Protein AF-A0A7R9C226-F1 (afdb_monomer)

Mean predicted aligned error: 10.77 Å

Structure (mmCIF, N/CA/C/O backbone):
data_AF-A0A7R9C226-F1
#
_entry.id   AF-A0A7R9C226-F1
#
loop_
_atom_site.group_PDB
_atom_site.id
_atom_site.type_symbol
_atom_site.label_atom_id
_atom_site.label_alt_id
_atom_site.label_comp_id
_atom_site.label_asym_id
_atom_site.label_entity_id
_atom_site.label_seq_id
_atom_site.pdbx_PDB_ins_code
_atom_site.Cartn_x
_atom_site.Cartn_y
_atom_site.Cartn_z
_atom_site.occupancy
_atom_site.B_iso_or_equiv
_atom_site.auth_seq_id
_atom_site.auth_comp_id
_atom_site.auth_asym_id
_atom_site.auth_atom_id
_atom_site.pdbx_PDB_model_num
ATOM 1 N N . SER A 1 1 ? 8.773 -10.221 4.925 1.00 83.81 1 SER A N 1
ATOM 2 C CA . SER A 1 1 ? 8.583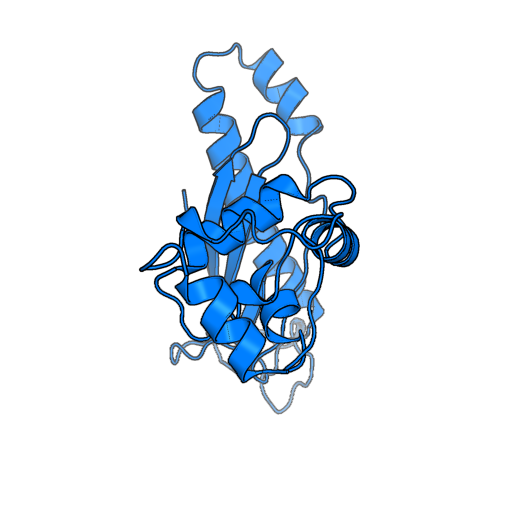 -9.718 6.300 1.00 83.81 1 SER A CA 1
ATOM 3 C C . SER A 1 1 ? 7.242 -9.024 6.384 1.00 83.81 1 SER A C 1
ATOM 5 O O . SER A 1 1 ? 6.842 -8.435 5.384 1.00 83.81 1 SER A O 1
ATOM 7 N N . SER A 1 2 ? 6.574 -9.089 7.530 1.00 91.50 2 SER A N 1
ATOM 8 C CA . SER A 1 2 ? 5.298 -8.416 7.797 1.00 91.50 2 SER A CA 1
ATOM 9 C C . SER A 1 2 ? 5.290 -7.832 9.210 1.00 91.50 2 SER A C 1
ATOM 11 O O . SER A 1 2 ? 6.119 -8.217 10.036 1.00 91.50 2 SER A O 1
ATOM 13 N N . SER A 1 3 ? 4.393 -6.881 9.454 1.00 94.12 3 SER A N 1
ATOM 14 C CA . SER A 1 3 ? 4.094 -6.319 10.770 1.00 94.12 3 SER A CA 1
ATOM 15 C C . SER A 1 3 ? 2.584 -6.162 10.918 1.00 94.12 3 SER A C 1
ATOM 17 O O . SER A 1 3 ? 1.855 -6.053 9.926 1.00 94.12 3 SER A O 1
ATOM 19 N N . GLU A 1 4 ? 2.139 -6.162 12.166 1.00 96.62 4 GLU A N 1
ATOM 20 C CA . GLU A 1 4 ? 0.757 -5.916 12.543 1.00 96.62 4 GLU A CA 1
ATOM 21 C C . GLU A 1 4 ? 0.754 -4.986 13.758 1.00 96.62 4 GLU A C 1
ATOM 23 O O . GLU A 1 4 ? 1.527 -5.188 14.696 1.00 96.62 4 GLU A O 1
ATOM 28 N N . ILE A 1 5 ? -0.073 -3.943 13.707 1.00 95.56 5 ILE A N 1
ATOM 29 C CA . ILE A 1 5 ? -0.339 -3.044 14.829 1.00 95.56 5 ILE A CA 1
ATOM 30 C C . ILE A 1 5 ? -1.838 -3.072 15.080 1.00 95.56 5 ILE A C 1
ATOM 32 O O . ILE A 1 5 ? -2.616 -2.705 14.199 1.00 95.56 5 ILE A O 1
ATOM 36 N N . THR A 1 6 ? -2.218 -3.451 16.292 1.00 96.19 6 THR A N 1
ATOM 37 C CA . THR A 1 6 ? -3.609 -3.445 16.744 1.00 96.19 6 THR A CA 1
ATOM 38 C C . THR A 1 6 ? -3.779 -2.383 17.814 1.00 96.19 6 THR A C 1
ATOM 40 O O . THR A 1 6 ? -2.926 -2.247 18.694 1.00 96.19 6 THR A O 1
ATOM 43 N N . PHE A 1 7 ? -4.857 -1.611 17.730 1.00 94.25 7 PHE A N 1
ATOM 44 C CA . PHE A 1 7 ? -5.181 -0.597 18.725 1.00 94.25 7 PHE A CA 1
ATOM 45 C C . PHE A 1 7 ? -6.689 -0.383 18.833 1.00 94.25 7 PHE A C 1
ATOM 47 O O . PHE A 1 7 ? -7.415 -0.474 17.843 1.00 94.25 7 PHE A O 1
ATOM 54 N N . ASP A 1 8 ? -7.137 -0.045 20.037 1.00 94.88 8 ASP A N 1
ATOM 55 C CA . ASP A 1 8 ? -8.535 0.272 20.304 1.00 94.88 8 ASP A CA 1
ATOM 56 C C . ASP A 1 8 ? -8.838 1.738 19.982 1.00 94.88 8 ASP A C 1
ATOM 58 O O . ASP A 1 8 ? -7.984 2.629 20.113 1.00 94.88 8 ASP A O 1
ATOM 62 N N . TYR A 1 9 ? -10.078 2.000 19.574 1.00 89.38 9 TYR A N 1
ATOM 63 C CA . TYR A 1 9 ? -10.584 3.353 19.421 1.00 89.38 9 TYR A CA 1
ATOM 64 C C . TYR A 1 9 ? -10.542 4.081 20.764 1.00 89.38 9 TYR A C 1
ATOM 66 O O . TYR A 1 9 ? -10.939 3.560 21.806 1.00 89.38 9 TYR A O 1
ATOM 74 N N . ARG A 1 10 ? -10.099 5.336 20.728 1.00 86.56 10 ARG A N 1
ATOM 75 C CA . ARG A 1 10 ? -10.182 6.255 21.860 1.00 86.56 10 ARG A CA 1
ATOM 76 C C . ARG A 1 10 ? -10.638 7.614 21.355 1.00 86.56 10 ARG A C 1
ATOM 78 O O . ARG A 1 10 ? -10.363 7.971 20.209 1.00 86.56 10 ARG A O 1
ATOM 85 N N . ASN A 1 11 ? -11.329 8.377 22.194 1.00 82.62 11 ASN A N 1
ATOM 86 C CA . ASN A 1 11 ? -11.932 9.649 21.786 1.00 82.62 11 ASN A CA 1
ATOM 87 C C . ASN A 1 11 ? -10.896 10.669 21.286 1.00 82.62 11 ASN A C 1
ATOM 89 O O . ASN A 1 11 ? -11.212 11.497 20.436 1.00 82.62 11 ASN A O 1
ATOM 93 N N . GLU A 1 12 ? -9.650 10.575 21.747 1.00 83.75 12 GLU A N 1
ATOM 94 C CA . GLU A 1 12 ? -8.527 11.410 21.315 1.00 83.75 12 GLU A CA 1
ATOM 95 C C . GLU A 1 12 ? -8.091 11.119 19.868 1.00 83.75 12 GLU A C 1
ATOM 97 O O . GLU A 1 12 ? -7.411 11.932 19.249 1.00 83.75 12 GLU A O 1
ATOM 102 N N . LEU A 1 13 ? -8.484 9.967 19.313 1.00 79.69 13 LEU A N 1
ATOM 103 C CA . LEU A 1 13 ? -8.174 9.536 17.944 1.00 79.69 13 LEU A CA 1
ATOM 104 C C . LEU A 1 13 ? -9.262 9.943 16.937 1.00 79.69 13 LEU A C 1
ATOM 106 O O . LEU A 1 13 ? -9.195 9.589 15.756 1.00 79.69 13 LEU A O 1
ATOM 110 N N . SER A 1 14 ? -10.282 10.655 17.409 1.00 78.56 14 SER A N 1
ATOM 111 C CA . SER A 1 14 ? -11.499 10.943 16.669 1.00 78.56 14 SER A CA 1
ATOM 112 C C . SER A 1 14 ? -11.311 11.962 15.545 1.00 78.56 14 SER A C 1
ATOM 114 O O . SER A 1 14 ? -10.803 13.064 15.744 1.00 78.56 14 SER A O 1
ATOM 116 N N . GLY A 1 15 ? -11.803 11.616 14.356 1.00 65.38 15 GLY A N 1
ATOM 117 C CA . GLY A 1 15 ? -12.107 12.551 13.272 1.00 65.38 15 GLY A CA 1
ATOM 118 C C . GLY A 1 15 ? -13.571 13.006 13.272 1.00 65.38 15 GLY A C 1
ATOM 119 O O . GLY A 1 15 ? -13.889 14.026 12.667 1.00 65.38 15 GLY A O 1
ATOM 120 N N . HIS A 1 16 ? -14.460 12.256 13.935 1.00 74.31 16 HIS A N 1
ATOM 121 C CA . HIS A 1 16 ? -15.857 12.616 14.190 1.00 74.31 16 HIS A CA 1
ATOM 122 C C . HIS A 1 16 ? -16.408 11.780 15.360 1.00 74.31 16 HIS A C 1
ATOM 124 O O . HIS A 1 16 ? -16.747 10.605 15.195 1.00 74.31 16 HIS A O 1
ATOM 130 N N . ALA A 1 17 ? -16.507 12.387 16.548 1.00 60.81 17 ALA A N 1
ATOM 131 C CA . ALA A 1 17 ? -16.633 11.660 17.820 1.00 60.81 17 ALA A CA 1
ATOM 132 C C . ALA A 1 17 ? -17.910 10.828 17.962 1.00 60.81 17 ALA A C 1
ATOM 134 O O . ALA A 1 17 ? -17.866 9.749 18.539 1.00 60.81 17 ALA A O 1
ATOM 135 N N . LEU A 1 18 ? -19.022 11.280 17.381 1.00 65.25 18 LEU A N 1
ATOM 136 C CA . LEU A 1 18 ? -20.308 10.580 17.472 1.00 65.25 18 LEU A CA 1
ATOM 137 C C . LEU A 1 18 ? -20.369 9.279 16.657 1.00 65.25 18 LEU A C 1
ATOM 139 O O . LEU A 1 18 ? -21.303 8.506 16.826 1.00 65.25 18 LEU A O 1
ATOM 143 N N . LEU A 1 19 ? -19.409 9.053 15.757 1.00 71.50 19 LEU A N 1
ATOM 144 C CA . LEU A 1 19 ? -19.406 7.907 14.842 1.00 71.50 19 LEU A CA 1
ATOM 145 C C . LEU A 1 19 ? -18.260 6.931 15.115 1.00 71.50 19 LEU A C 1
ATOM 147 O O . LEU A 1 19 ? -18.027 6.061 14.288 1.00 71.50 19 LEU A O 1
ATOM 151 N N . SER A 1 20 ? -17.490 7.110 16.194 1.00 78.75 20 SER A N 1
ATOM 152 C CA . SER A 1 20 ? -16.230 6.378 16.410 1.00 78.75 20 SER A CA 1
ATOM 153 C C . SER A 1 20 ? -15.326 6.362 15.168 1.00 78.75 20 SER A C 1
ATOM 155 O O . SER A 1 20 ? -14.691 5.364 14.835 1.00 78.75 20 SER A O 1
ATOM 157 N N . ARG A 1 21 ? -15.311 7.478 14.426 1.00 83.88 21 ARG A N 1
ATOM 158 C CA . ARG A 1 21 ? -14.550 7.602 13.183 1.00 83.88 21 ARG A CA 1
ATOM 159 C C . ARG A 1 21 ? -13.127 8.031 13.506 1.00 83.88 21 ARG A C 1
ATOM 161 O O . ARG A 1 21 ? -12.944 9.093 14.099 1.00 83.88 21 ARG A O 1
ATOM 168 N N . LEU A 1 22 ? -12.129 7.286 13.044 1.00 83.06 22 LEU A N 1
ATOM 169 C CA . LEU A 1 22 ? -10.731 7.694 13.133 1.00 83.06 22 LEU A CA 1
ATOM 170 C C . LEU A 1 22 ? -10.458 8.964 12.334 1.00 83.06 22 LEU A C 1
ATOM 172 O O . LEU A 1 22 ? -10.932 9.155 11.209 1.00 83.06 22 LEU A O 1
ATOM 176 N N . HIS A 1 23 ? -9.616 9.813 12.910 1.00 82.38 23 HIS A N 1
ATOM 177 C CA . HIS A 1 23 ? -9.002 10.910 12.192 1.00 82.38 23 HIS A CA 1
ATOM 178 C C . HIS A 1 23 ? -8.057 10.366 11.110 1.00 82.38 23 HIS A C 1
ATOM 180 O O . HIS A 1 23 ? -7.292 9.426 11.344 1.00 82.38 23 HIS A O 1
ATOM 186 N N . GLY A 1 24 ? -8.068 10.987 9.926 1.00 72.56 24 GLY A N 1
ATOM 187 C CA . GLY A 1 24 ? -7.243 10.551 8.794 1.00 72.56 24 GLY A CA 1
ATOM 188 C C . GLY A 1 24 ? -5.747 10.505 9.124 1.00 72.56 24 GLY A C 1
ATOM 189 O O . GLY A 1 24 ? -5.068 9.560 8.724 1.00 72.56 24 GLY A O 1
ATOM 190 N N . GLY A 1 25 ? -5.259 11.457 9.928 1.00 72.12 25 GLY A N 1
ATOM 191 C CA . GLY A 1 25 ? -3.881 11.476 10.427 1.00 72.12 25 GLY A CA 1
ATOM 192 C C . GLY A 1 25 ? -3.520 10.288 11.327 1.00 72.12 25 GLY A C 1
ATOM 193 O O . GLY A 1 25 ? -2.399 9.804 11.249 1.00 72.12 25 GLY A O 1
ATOM 194 N N . VAL A 1 26 ? -4.464 9.740 12.104 1.00 80.56 26 VAL A N 1
ATOM 195 C CA . VAL A 1 26 ? -4.216 8.529 12.912 1.00 80.56 26 VAL A CA 1
ATOM 196 C C . VAL A 1 26 ? -4.037 7.321 11.999 1.00 80.56 26 VAL A C 1
ATOM 198 O O . VAL A 1 26 ? -3.086 6.561 12.162 1.00 80.56 26 VAL A O 1
ATOM 201 N N . SER A 1 27 ? -4.903 7.181 10.988 1.00 80.12 27 SER A N 1
ATOM 202 C CA . SER A 1 27 ? -4.745 6.133 9.968 1.00 80.12 27 SER A CA 1
ATOM 203 C C . SER A 1 27 ? -3.387 6.242 9.269 1.00 80.12 27 SER A C 1
ATOM 205 O O . SER A 1 27 ? -2.723 5.229 9.061 1.00 80.12 27 SER A O 1
ATOM 207 N N . PHE A 1 28 ? -2.948 7.470 8.966 1.00 78.44 28 PHE A N 1
ATOM 208 C CA . PHE A 1 28 ? -1.646 7.730 8.359 1.00 78.44 28 PHE A CA 1
ATOM 209 C C . PHE A 1 28 ? -0.483 7.299 9.248 1.00 78.44 28 PHE A C 1
ATOM 211 O O . PHE A 1 28 ? 0.331 6.479 8.830 1.00 78.44 28 PHE A O 1
ATOM 218 N N . SER A 1 29 ? -0.435 7.781 10.490 1.00 79.19 29 SER A N 1
ATOM 219 C CA . SER A 1 29 ? 0.667 7.487 11.408 1.00 79.19 29 SER A CA 1
ATOM 220 C C . SER A 1 29 ? 0.816 5.997 11.706 1.00 79.19 29 SER A C 1
ATOM 222 O O . SER A 1 29 ? 1.936 5.494 11.775 1.00 79.19 29 SER A O 1
ATOM 224 N N . VAL A 1 30 ? -0.294 5.269 11.866 1.00 86.50 30 VAL A N 1
ATOM 225 C CA . VAL A 1 30 ? -0.230 3.832 12.166 1.00 86.50 30 VAL A CA 1
ATOM 226 C C . VAL A 1 30 ? 0.245 3.036 10.946 1.00 86.50 30 VAL A C 1
ATOM 228 O O . VAL A 1 30 ? 1.084 2.145 11.086 1.00 86.50 30 VAL A O 1
ATOM 231 N N . LEU A 1 31 ? -0.240 3.365 9.744 1.00 87.12 31 LEU A N 1
ATOM 232 C CA . LEU A 1 31 ? 0.216 2.707 8.519 1.00 87.12 31 LEU A CA 1
ATOM 233 C C . LEU A 1 31 ? 1.698 3.019 8.225 1.00 87.12 31 LEU A C 1
ATOM 235 O O . LEU A 1 31 ? 2.422 2.125 7.780 1.00 87.12 31 LEU A O 1
ATOM 239 N N . ASP A 1 32 ? 2.171 4.234 8.525 1.00 84.19 32 ASP A N 1
ATOM 240 C CA . ASP A 1 32 ? 3.582 4.620 8.374 1.00 84.19 32 ASP A CA 1
ATOM 241 C C . ASP A 1 32 ? 4.464 3.812 9.331 1.00 84.19 32 ASP A C 1
ATOM 243 O O . ASP A 1 32 ? 5.419 3.159 8.909 1.00 84.19 32 ASP A O 1
ATOM 247 N N . ALA A 1 33 ? 4.076 3.739 10.608 1.00 85.62 33 ALA A N 1
ATOM 248 C CA . ALA A 1 33 ? 4.778 2.942 11.608 1.00 85.62 33 ALA A CA 1
ATOM 249 C C . ALA A 1 33 ? 4.840 1.453 11.224 1.00 85.62 33 ALA A C 1
ATOM 251 O O . ALA A 1 33 ? 5.908 0.832 11.282 1.00 85.62 33 ALA A O 1
ATOM 252 N N . ALA A 1 34 ? 3.717 0.876 10.780 1.00 90.31 34 ALA A N 1
ATOM 253 C CA . ALA A 1 34 ? 3.658 -0.515 10.339 1.00 90.31 34 ALA A CA 1
ATOM 254 C C . ALA A 1 34 ? 4.608 -0.761 9.152 1.00 90.31 34 ALA A C 1
ATOM 256 O O . ALA A 1 34 ? 5.406 -1.706 9.167 1.00 90.31 34 ALA A O 1
ATOM 257 N N . GLY A 1 35 ? 4.578 0.127 8.156 1.00 87.44 35 GLY A N 1
ATOM 258 C CA . GLY A 1 35 ? 5.459 0.109 6.992 1.00 87.44 35 GLY A CA 1
ATOM 259 C C . GLY A 1 35 ? 6.945 0.250 7.322 1.00 87.44 35 GLY A C 1
ATOM 260 O O . GLY A 1 35 ? 7.781 -0.503 6.805 1.00 87.44 35 GLY A O 1
ATOM 261 N N . GLY A 1 36 ? 7.270 1.189 8.209 1.00 85.06 36 GLY A N 1
ATOM 262 C CA . GLY A 1 36 ? 8.618 1.448 8.699 1.00 85.06 36 GLY A CA 1
ATOM 263 C C . GLY A 1 36 ? 9.204 0.232 9.409 1.00 85.06 36 GLY A C 1
ATOM 264 O O . GLY A 1 36 ? 10.314 -0.185 9.082 1.00 85.06 36 GLY A O 1
ATOM 265 N N . MET A 1 37 ? 8.436 -0.419 10.291 1.00 89.56 37 MET A N 1
ATOM 266 C CA . MET A 1 37 ? 8.872 -1.642 10.979 1.00 89.56 37 MET A CA 1
ATOM 267 C C . MET A 1 37 ? 9.221 -2.770 10.007 1.00 89.56 37 MET A C 1
ATOM 269 O O . MET A 1 37 ? 10.264 -3.414 10.141 1.00 89.56 37 MET A O 1
ATOM 273 N N . VAL A 1 38 ? 8.384 -2.998 8.993 1.00 90.31 38 VAL A N 1
ATOM 274 C CA . VAL A 1 38 ? 8.638 -4.035 7.982 1.00 90.31 38 VAL A CA 1
ATOM 275 C C . VAL A 1 38 ? 9.888 -3.733 7.170 1.00 90.31 38 VAL A C 1
ATOM 277 O O . VAL A 1 38 ? 10.692 -4.636 6.917 1.00 90.31 38 VAL A O 1
ATOM 280 N N . SER A 1 39 ? 10.051 -2.474 6.769 1.00 84.94 39 SER A N 1
ATOM 281 C CA . SER A 1 39 ? 11.221 -2.004 6.033 1.00 84.94 39 SER A CA 1
ATOM 282 C C . SER A 1 39 ? 12.494 -2.171 6.856 1.00 84.94 39 SER A C 1
ATOM 284 O O . SER A 1 39 ? 13.460 -2.765 6.380 1.00 84.94 39 SER A O 1
ATOM 286 N N . MET A 1 40 ? 12.464 -1.743 8.116 1.00 85.00 40 MET A N 1
ATOM 287 C CA . MET A 1 40 ? 13.588 -1.836 9.041 1.00 85.00 40 MET A CA 1
ATOM 288 C C . MET A 1 40 ? 13.995 -3.291 9.288 1.00 85.00 40 MET A C 1
ATOM 290 O O . MET A 1 40 ? 15.170 -3.635 9.178 1.00 85.00 40 MET A O 1
ATOM 294 N N . LEU A 1 41 ? 13.026 -4.179 9.530 1.00 87.88 41 LEU A N 1
ATOM 295 C CA . LEU A 1 41 ? 13.282 -5.609 9.701 1.00 87.88 41 LEU A CA 1
ATOM 296 C C . LEU A 1 41 ? 13.879 -6.241 8.436 1.00 87.88 41 LEU A C 1
ATOM 298 O O . LEU A 1 41 ? 14.759 -7.099 8.518 1.00 87.88 41 LEU A O 1
ATOM 302 N N . ALA A 1 42 ? 13.405 -5.840 7.255 1.00 86.12 42 ALA A N 1
ATOM 303 C CA . ALA A 1 42 ? 13.939 -6.325 5.986 1.00 86.12 42 ALA A CA 1
ATOM 304 C C . ALA A 1 42 ? 15.392 -5.879 5.763 1.00 86.12 42 ALA A C 1
ATOM 306 O O . ALA A 1 42 ? 16.224 -6.689 5.349 1.00 86.12 42 ALA A O 1
ATOM 307 N N . VAL A 1 43 ? 15.701 -4.619 6.078 1.00 81.50 43 VAL A N 1
ATOM 308 C CA . VAL A 1 43 ? 17.058 -4.066 6.000 1.00 81.50 43 VAL A CA 1
ATOM 309 C C . VAL A 1 43 ? 17.970 -4.751 7.011 1.00 81.50 43 VAL A C 1
ATOM 311 O O . VAL A 1 43 ? 19.030 -5.229 6.623 1.00 81.50 43 VAL A O 1
ATOM 314 N N . TYR A 1 44 ? 17.540 -4.892 8.267 1.00 84.62 44 TYR A N 1
ATOM 315 C CA . TYR A 1 44 ? 18.304 -5.581 9.307 1.00 84.62 44 TYR A CA 1
ATOM 316 C C . TYR A 1 44 ? 18.696 -7.000 8.880 1.00 84.62 44 TYR A C 1
ATOM 318 O O . TYR A 1 44 ? 19.871 -7.348 8.903 1.00 84.62 44 TYR A O 1
ATOM 326 N N . ARG A 1 45 ? 17.737 -7.795 8.386 1.00 85.19 45 ARG A N 1
ATOM 327 C CA . ARG A 1 45 ? 17.998 -9.162 7.898 1.00 85.19 45 ARG A CA 1
ATOM 328 C C . ARG A 1 45 ? 18.980 -9.213 6.731 1.00 85.19 45 ARG A C 1
ATOM 330 O O . ARG A 1 45 ? 19.714 -10.177 6.597 1.00 85.19 45 ARG A O 1
ATOM 337 N N . LYS A 1 46 ? 18.997 -8.193 5.873 1.00 80.69 46 LYS A N 1
ATOM 338 C CA . LYS A 1 46 ? 19.938 -8.107 4.747 1.00 80.69 46 LYS A CA 1
ATOM 339 C C . LYS A 1 46 ? 21.364 -7.765 5.190 1.00 80.69 46 LYS A C 1
ATOM 341 O O . LYS A 1 46 ? 22.305 -7.933 4.418 1.00 80.69 46 LYS A O 1
ATOM 346 N N . LEU A 1 47 ? 21.512 -7.230 6.396 1.00 80.88 47 LEU A N 1
ATOM 347 C CA . LEU A 1 47 ? 22.774 -6.761 6.951 1.00 80.88 47 LEU A CA 1
ATOM 348 C C . LEU A 1 47 ? 23.199 -7.563 8.176 1.00 80.88 47 LEU A C 1
ATOM 350 O O . LEU A 1 47 ? 24.145 -7.148 8.832 1.00 80.88 47 LEU A O 1
ATOM 354 N N . SER A 1 48 ? 22.531 -8.681 8.476 1.00 78.06 48 SER A N 1
ATOM 355 C CA . SER A 1 48 ? 22.803 -9.505 9.659 1.00 78.06 48 SER A CA 1
ATOM 356 C C . SER A 1 48 ? 24.263 -9.937 9.758 1.00 78.06 48 SER A C 1
ATOM 358 O O . SER A 1 48 ? 24.773 -10.110 10.858 1.00 78.06 48 SER A O 1
ATOM 360 N N . ASP A 1 49 ? 24.936 -10.054 8.613 1.00 84.44 49 ASP A N 1
ATOM 361 C CA . ASP A 1 49 ? 26.320 -10.517 8.514 1.00 84.44 49 ASP A CA 1
ATOM 362 C C . ASP A 1 49 ? 27.338 -9.360 8.576 1.00 84.44 49 ASP A C 1
ATOM 364 O O . ASP A 1 49 ? 28.541 -9.569 8.426 1.00 84.44 49 ASP A O 1
ATOM 368 N N . LYS A 1 50 ? 26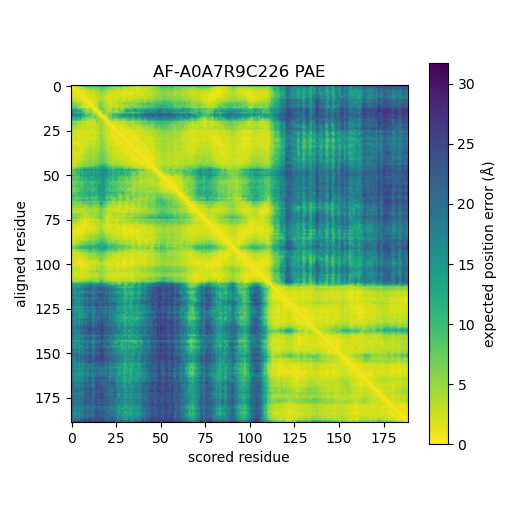.873 -8.114 8.746 1.00 82.31 50 LYS A N 1
ATOM 369 C CA . LYS A 1 50 ? 27.725 -6.923 8.852 1.00 82.31 50 LYS A CA 1
ATOM 370 C C . LYS A 1 50 ? 27.991 -6.544 10.305 1.00 82.31 50 LYS A C 1
ATOM 372 O O . LYS A 1 50 ? 27.238 -6.892 11.208 1.00 82.31 50 LYS A O 1
ATOM 377 N N . ASN A 1 51 ? 29.051 -5.765 10.518 1.00 87.56 51 ASN A N 1
ATOM 378 C CA . ASN A 1 51 ? 29.365 -5.200 11.827 1.00 87.56 51 ASN A CA 1
ATOM 379 C C . ASN A 1 51 ? 28.206 -4.293 12.319 1.00 87.56 51 ASN A C 1
ATOM 381 O O . ASN A 1 51 ? 27.708 -3.483 11.5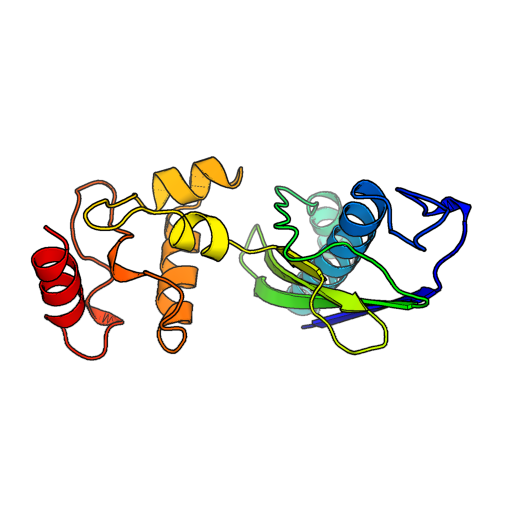26 1.00 87.56 51 ASN A O 1
ATOM 385 N N . PRO A 1 52 ? 27.797 -4.389 13.601 1.00 84.44 52 PRO A N 1
ATOM 386 C CA . PRO A 1 52 ? 26.828 -3.491 14.235 1.00 84.44 52 PRO A CA 1
ATOM 387 C C . PRO A 1 52 ? 26.984 -1.996 13.908 1.00 84.44 52 PRO A C 1
ATOM 389 O O . PRO A 1 52 ? 25.979 -1.335 13.638 1.00 84.44 52 PRO A O 1
ATOM 392 N N . ASP A 1 53 ? 28.210 -1.470 13.843 1.00 84.75 53 ASP A N 1
ATOM 393 C CA . ASP A 1 53 ? 28.459 -0.049 13.548 1.00 84.75 53 ASP A CA 1
ATOM 394 C C . ASP A 1 53 ? 28.046 0.338 12.116 1.00 84.75 53 ASP A C 1
ATOM 396 O O . ASP A 1 53 ? 27.518 1.427 11.865 1.00 84.75 53 ASP A O 1
ATOM 400 N N . ASP A 1 54 ? 28.255 -0.565 11.154 1.00 78.75 54 ASP A N 1
ATOM 401 C CA . ASP A 1 54 ? 27.865 -0.363 9.755 1.00 78.75 54 ASP A CA 1
ATOM 402 C C . ASP A 1 54 ? 26.352 -0.486 9.573 1.00 78.75 54 ASP A C 1
ATOM 404 O O . ASP A 1 54 ? 25.760 0.231 8.757 1.00 78.75 54 ASP A O 1
ATOM 408 N N . ILE A 1 55 ? 25.717 -1.369 10.352 1.00 79.69 55 ILE A N 1
ATOM 409 C CA . ILE A 1 55 ? 24.259 -1.466 10.420 1.00 79.69 55 ILE A CA 1
ATOM 410 C C . ILE A 1 55 ? 23.713 -0.136 10.939 1.00 79.69 55 ILE A C 1
ATOM 412 O O . ILE A 1 55 ? 22.907 0.485 10.251 1.00 79.69 55 ILE A O 1
ATOM 416 N N . GLN A 1 56 ? 24.207 0.360 12.077 1.00 80.62 56 GLN A N 1
ATOM 417 C CA . GLN A 1 56 ? 23.748 1.610 12.686 1.00 80.62 56 GLN A CA 1
ATOM 418 C C . GLN A 1 56 ? 23.880 2.809 11.731 1.00 80.62 56 GLN A C 1
ATOM 420 O O . GLN A 1 56 ? 22.922 3.563 11.557 1.00 80.62 56 GLN A O 1
ATOM 425 N N . LYS A 1 57 ? 25.024 2.957 11.045 1.00 78.00 57 LYS A N 1
ATOM 426 C CA . LYS A 1 57 ? 25.253 4.028 10.052 1.00 78.00 57 LYS A CA 1
ATOM 427 C C . LYS A 1 57 ? 24.337 3.957 8.834 1.00 78.00 57 LYS A C 1
ATOM 429 O O . LYS A 1 57 ? 24.085 4.987 8.206 1.00 78.00 57 LYS A O 1
ATOM 434 N N . MET A 1 58 ? 23.895 2.766 8.434 1.00 69.62 58 MET A N 1
ATOM 435 C CA . MET A 1 58 ? 22.900 2.649 7.371 1.00 69.62 58 MET A CA 1
ATOM 436 C C . MET A 1 58 ? 21.484 2.867 7.888 1.00 69.62 58 MET A C 1
ATOM 438 O O . MET A 1 58 ? 20.706 3.511 7.190 1.00 69.62 58 MET A O 1
ATOM 442 N N . MET A 1 59 ? 21.155 2.390 9.091 1.00 72.62 59 MET A N 1
ATOM 443 C CA . MET A 1 59 ? 19.828 2.582 9.681 1.00 72.62 59 MET A CA 1
ATOM 444 C C . MET A 1 59 ? 19.488 4.067 9.832 1.00 72.62 59 MET A C 1
ATOM 446 O O . MET A 1 59 ? 18.370 4.458 9.524 1.00 72.62 59 MET A O 1
ATOM 450 N N . THR A 1 60 ? 20.452 4.920 10.197 1.00 75.31 60 THR A N 1
ATOM 451 C CA . THR A 1 60 ? 20.239 6.380 10.297 1.00 75.31 60 THR A CA 1
ATOM 452 C C . THR A 1 60 ? 19.938 7.063 8.962 1.00 75.31 60 THR A C 1
ATOM 454 O O . THR A 1 60 ? 19.457 8.193 8.950 1.00 75.31 60 THR A O 1
ATOM 457 N N . LYS A 1 61 ? 20.211 6.398 7.833 1.00 68.62 61 LYS A N 1
ATOM 458 C CA . LYS A 1 61 ? 19.912 6.896 6.482 1.00 68.62 61 LYS A CA 1
ATOM 459 C C . LYS A 1 61 ? 18.616 6.324 5.905 1.00 68.62 61 LYS A C 1
ATOM 461 O O . LYS A 1 61 ? 18.199 6.764 4.837 1.00 68.62 61 LYS A O 1
ATOM 466 N N . TYR A 1 62 ? 18.008 5.338 6.565 1.00 68.62 62 TYR A N 1
ATOM 467 C CA . TYR A 1 62 ? 16.744 4.740 6.149 1.00 68.62 62 TYR A CA 1
ATOM 468 C C . TYR A 1 62 ? 15.582 5.457 6.840 1.00 68.62 62 TYR A C 1
ATOM 470 O O . TYR A 1 62 ? 15.505 5.503 8.063 1.00 68.62 62 TYR A O 1
ATOM 478 N N . GLY A 1 63 ? 14.662 5.993 6.045 1.00 64.31 63 GLY A N 1
ATOM 479 C CA . GLY A 1 63 ? 13.452 6.655 6.521 1.00 64.31 63 GLY A CA 1
ATOM 480 C C . GLY A 1 63 ? 12.335 6.553 5.491 1.00 64.31 63 GLY A C 1
ATOM 481 O O . GLY A 1 63 ? 12.569 6.120 4.356 1.00 64.31 63 GLY A O 1
ATOM 482 N N . THR A 1 64 ? 11.124 6.939 5.885 1.00 60.00 64 THR A N 1
ATOM 483 C CA . THR A 1 64 ? 9.984 7.002 4.967 1.00 60.00 64 THR A CA 1
ATOM 484 C C . THR A 1 64 ? 10.259 8.071 3.912 1.00 60.00 64 THR A C 1
ATOM 486 O O . THR A 1 64 ? 10.364 9.255 4.223 1.00 60.00 64 THR A O 1
ATOM 489 N N . MET A 1 65 ? 10.430 7.640 2.661 1.00 62.59 65 MET A N 1
ATOM 490 C CA . MET A 1 65 ? 10.657 8.547 1.531 1.00 62.59 65 MET A CA 1
ATOM 491 C C . MET A 1 65 ? 9.345 9.082 0.959 1.00 62.59 65 MET A C 1
ATOM 493 O O . MET A 1 65 ? 9.262 10.260 0.633 1.00 62.59 65 MET A O 1
ATOM 497 N N . ASP A 1 66 ? 8.354 8.204 0.813 1.00 63.00 66 ASP A N 1
ATOM 498 C CA . ASP A 1 66 ? 7.020 8.536 0.327 1.00 63.00 66 ASP A CA 1
ATOM 499 C C . ASP A 1 66 ? 5.991 7.583 0.936 1.00 63.00 66 ASP A C 1
ATOM 501 O O . ASP A 1 66 ? 6.298 6.420 1.223 1.00 63.00 66 ASP A O 1
ATOM 505 N N . MET A 1 67 ? 4.776 8.090 1.122 1.00 66.31 67 MET A N 1
ATOM 506 C CA . MET A 1 67 ? 3.634 7.314 1.563 1.00 66.31 67 MET A CA 1
ATOM 507 C C . MET A 1 67 ? 2.355 7.898 0.970 1.00 66.31 67 MET A C 1
ATOM 509 O O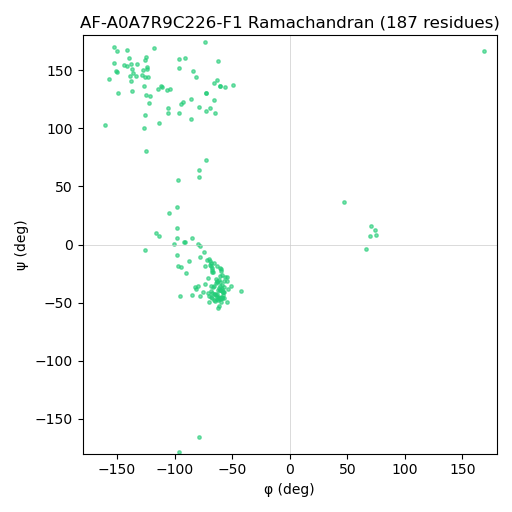 . MET A 1 67 ? 2.070 9.086 1.115 1.00 66.31 67 MET A O 1
ATOM 513 N N . ARG A 1 68 ? 1.537 7.031 0.375 1.00 68.06 68 ARG A N 1
ATOM 514 C CA . ARG A 1 68 ? 0.209 7.386 -0.117 1.00 68.06 68 ARG A CA 1
ATOM 515 C C . ARG A 1 68 ? -0.832 6.442 0.451 1.00 68.06 68 ARG A C 1
ATOM 517 O O . ARG A 1 68 ? -0.604 5.239 0.475 1.00 68.06 68 ARG A O 1
ATOM 524 N N . ILE A 1 69 ? -1.957 7.002 0.884 1.00 71.75 69 ILE A N 1
ATOM 525 C CA . ILE A 1 69 ? -3.074 6.263 1.467 1.00 71.75 69 ILE A CA 1
ATOM 526 C C . ILE A 1 69 ? -4.334 6.590 0.691 1.00 71.75 69 ILE A C 1
ATOM 528 O O . ILE A 1 69 ? -4.703 7.756 0.551 1.00 71.75 69 ILE A O 1
ATOM 532 N N . ASP A 1 70 ? -5.012 5.538 0.273 1.00 70.56 70 ASP A N 1
ATOM 533 C CA . ASP A 1 70 ? -6.318 5.593 -0.336 1.00 70.56 70 ASP A CA 1
ATOM 534 C C . ASP A 1 70 ? -7.349 5.104 0.694 1.00 70.56 70 ASP A C 1
ATOM 536 O O . ASP A 1 70 ? -7.295 3.975 1.195 1.00 70.56 70 ASP A O 1
ATOM 540 N N . TYR A 1 71 ? -8.266 6.002 1.060 1.00 75.12 71 TYR A N 1
ATOM 541 C CA . TYR A 1 71 ? -9.340 5.748 2.020 1.00 75.12 71 TYR A CA 1
ATOM 542 C C . TYR A 1 71 ? -10.527 5.129 1.275 1.00 75.12 71 TYR A C 1
ATOM 544 O O . TYR A 1 71 ? -11.205 5.807 0.506 1.00 75.12 71 TYR A O 1
ATOM 552 N N . LEU A 1 72 ? -10.760 3.835 1.488 1.00 69.88 72 LEU A N 1
ATOM 553 C CA . LEU A 1 72 ? -11.797 3.060 0.802 1.00 69.88 72 LEU A CA 1
ATOM 554 C C . LEU A 1 72 ? -13.165 3.242 1.461 1.00 69.88 72 LEU A C 1
ATOM 556 O O . LEU A 1 72 ? -14.190 3.274 0.783 1.00 69.88 72 LEU A O 1
ATOM 560 N N . GLN A 1 73 ? -13.179 3.343 2.790 1.00 78.69 73 GLN A N 1
ATOM 561 C CA . GLN A 1 73 ? -14.384 3.499 3.598 1.00 78.69 73 GLN A CA 1
ATOM 562 C C . GLN A 1 73 ? -14.134 4.469 4.756 1.00 78.69 73 GLN A C 1
ATOM 564 O O . GLN A 1 73 ? -12.998 4.832 5.069 1.00 78.69 73 GLN A O 1
ATOM 569 N N . SER A 1 74 ? -15.212 4.896 5.416 1.00 81.31 74 SER A N 1
ATOM 570 C CA . SER A 1 74 ? -15.074 5.643 6.667 1.00 81.31 74 SER A CA 1
ATOM 571 C C . SER A 1 74 ? -14.479 4.728 7.732 1.00 81.31 74 SER A C 1
ATOM 573 O O . SER A 1 74 ? -15.033 3.671 8.005 1.00 81.31 74 SER A O 1
ATOM 575 N N . ALA A 1 75 ? -13.365 5.143 8.333 1.00 82.69 75 ALA A N 1
ATOM 576 C CA . ALA A 1 75 ? -12.655 4.376 9.350 1.00 82.69 75 ALA A CA 1
ATOM 577 C C . ALA A 1 75 ? -13.406 4.368 10.692 1.00 82.69 75 ALA A C 1
ATOM 579 O O . ALA A 1 75 ? -13.024 5.070 11.622 1.00 82.69 75 ALA A O 1
ATOM 580 N N . ILE A 1 76 ? -14.511 3.629 10.750 1.00 89.75 76 ILE A N 1
ATOM 581 C CA . ILE A 1 76 ? -15.403 3.490 11.902 1.00 89.75 76 ILE A CA 1
ATOM 582 C C . ILE A 1 76 ? -15.199 2.100 12.508 1.00 89.75 76 ILE A C 1
ATOM 584 O O . ILE A 1 76 ? -15.159 1.109 11.776 1.00 89.75 76 ILE A O 1
ATOM 588 N N . GLY A 1 77 ? -15.062 2.041 13.829 1.00 90.88 77 GLY A N 1
ATOM 589 C CA . GLY A 1 77 ? -14.851 0.796 14.564 1.00 90.88 77 GLY A CA 1
ATOM 590 C C . GLY A 1 77 ? -14.450 1.041 16.014 1.00 90.88 77 GLY A C 1
ATOM 591 O O . GLY A 1 77 ? -14.106 2.162 16.399 1.00 90.88 77 GLY A O 1
ATOM 592 N N . GLN A 1 78 ? -14.512 -0.014 16.818 1.00 92.69 78 GLN A N 1
ATOM 593 C CA . GLN A 1 78 ? -14.033 -0.052 18.199 1.00 92.69 78 GLN A CA 1
ATOM 594 C C . GLN A 1 78 ? -12.575 -0.500 18.290 1.00 92.69 78 GLN A C 1
ATOM 596 O O . GLN A 1 78 ? -11.892 -0.125 19.239 1.00 92.69 78 GLN A O 1
ATOM 601 N N . SER A 1 79 ? -12.071 -1.253 17.308 1.00 94.12 79 SER A N 1
ATOM 602 C CA . SER A 1 79 ? -10.645 -1.569 17.215 1.00 94.12 79 SER A CA 1
ATOM 603 C C . SER A 1 79 ? -10.180 -1.621 15.768 1.00 94.12 79 SER A C 1
ATOM 605 O O . SER A 1 79 ? -10.955 -1.840 14.841 1.00 94.12 79 SER A O 1
ATOM 607 N N . PHE A 1 80 ? -8.890 -1.382 15.567 1.00 95.75 80 PHE A N 1
ATOM 608 C CA . PHE A 1 80 ? -8.306 -1.281 14.242 1.00 95.75 80 PHE A CA 1
ATOM 609 C C . PHE A 1 80 ? -7.023 -2.086 14.150 1.00 95.75 80 PHE A C 1
ATOM 611 O O . PHE A 1 80 ? -6.236 -2.151 15.095 1.00 95.75 80 PHE A O 1
ATOM 618 N N . ILE A 1 81 ? -6.804 -2.667 12.975 1.00 97.44 81 ILE A N 1
ATOM 619 C CA . ILE A 1 81 ? -5.654 -3.517 12.686 1.00 97.44 81 ILE A CA 1
ATOM 620 C C . ILE A 1 81 ? -4.959 -2.967 11.446 1.00 97.44 81 ILE A C 1
ATOM 622 O O . ILE A 1 81 ? -5.498 -3.027 10.340 1.00 97.44 81 ILE A O 1
ATOM 626 N N . ALA A 1 82 ? -3.754 -2.433 11.620 1.00 95.25 82 ALA A N 1
ATOM 627 C CA . ALA A 1 82 ? -2.887 -2.044 10.519 1.00 95.25 82 ALA A CA 1
ATOM 628 C C . ALA A 1 82 ? -1.918 -3.180 10.207 1.00 95.25 82 ALA A C 1
ATOM 630 O O . ALA A 1 82 ? -1.117 -3.583 11.051 1.00 95.25 82 ALA A O 1
ATOM 631 N N . LYS A 1 83 ? -1.967 -3.677 8.976 1.00 95.06 83 LYS A N 1
ATOM 632 C CA . LYS A 1 83 ? -1.082 -4.728 8.481 1.00 95.06 83 LYS A CA 1
ATOM 633 C C . LYS A 1 83 ? -0.142 -4.131 7.459 1.00 95.06 83 LYS A C 1
ATOM 635 O O . LYS A 1 83 ? -0.578 -3.400 6.576 1.00 95.06 83 LYS A O 1
ATOM 640 N N . ALA A 1 84 ? 1.135 -4.474 7.540 1.00 91.75 84 ALA A N 1
ATOM 641 C CA . ALA A 1 84 ? 2.096 -4.147 6.500 1.00 91.75 84 ALA A CA 1
ATOM 642 C C . ALA A 1 84 ? 2.859 -5.390 6.062 1.00 91.75 84 ALA A C 1
ATOM 644 O O . ALA A 1 84 ? 3.188 -6.267 6.863 1.00 91.75 84 ALA A O 1
ATOM 645 N N . HIS A 1 85 ? 3.195 -5.453 4.780 1.00 88.25 85 HIS A N 1
ATOM 646 C CA . HIS A 1 85 ? 4.043 -6.504 4.243 1.00 88.25 85 HIS A CA 1
ATOM 647 C C . HIS A 1 85 ? 5.041 -5.959 3.233 1.00 88.25 85 HIS A C 1
ATOM 649 O O . HIS A 1 85 ? 4.781 -5.018 2.484 1.00 88.25 85 HIS A O 1
ATOM 655 N N . LEU A 1 86 ? 6.227 -6.563 3.243 1.00 84.62 86 LEU A N 1
ATOM 656 C CA . LEU A 1 86 ? 7.317 -6.189 2.363 1.00 84.62 86 LEU A CA 1
ATOM 657 C C . LEU A 1 86 ? 6.987 -6.668 0.954 1.00 84.62 86 LEU A C 1
ATOM 659 O O . LEU A 1 86 ? 6.980 -7.869 0.699 1.00 84.62 86 LEU A O 1
ATOM 663 N N . ILE A 1 87 ? 6.809 -5.726 0.038 1.00 78.44 87 ILE A N 1
ATOM 664 C CA . ILE A 1 87 ? 6.750 -6.007 -1.394 1.00 78.44 87 ILE A CA 1
ATOM 665 C C . ILE A 1 87 ? 8.170 -6.214 -1.925 1.00 78.44 87 ILE A C 1
ATOM 667 O O . ILE A 1 87 ? 8.436 -7.155 -2.670 1.00 78.44 87 ILE A O 1
ATOM 671 N N . LYS A 1 88 ? 9.117 -5.350 -1.529 1.00 71.38 88 LYS A N 1
ATOM 672 C CA . LYS A 1 88 ? 10.514 -5.455 -1.970 1.00 71.38 88 LYS A CA 1
ATOM 673 C C . LYS A 1 88 ? 11.500 -4.784 -1.023 1.00 71.38 88 LYS A C 1
ATOM 675 O O . LYS A 1 88 ? 11.254 -3.679 -0.563 1.00 71.38 88 LYS A O 1
ATOM 680 N N . CYS A 1 89 ? 12.676 -5.390 -0.844 1.00 77.44 89 CYS A N 1
ATOM 681 C CA . CYS A 1 89 ? 13.841 -4.737 -0.237 1.00 77.44 89 CYS A CA 1
ATOM 682 C C . CYS A 1 89 ? 14.963 -4.568 -1.275 1.00 77.44 89 CYS A C 1
ATOM 684 O O . CYS A 1 89 ? 15.652 -5.521 -1.650 1.00 77.44 89 CYS A O 1
ATOM 686 N N . GLY A 1 90 ? 15.140 -3.343 -1.766 1.00 64.75 90 GLY A N 1
ATOM 687 C CA . GLY A 1 90 ? 16.216 -2.941 -2.668 1.00 64.75 90 GLY A CA 1
ATOM 688 C C . GLY A 1 90 ? 17.550 -2.714 -1.949 1.00 64.75 90 GLY A C 1
ATOM 689 O O . GLY A 1 90 ? 17.766 -3.159 -0.822 1.00 64.75 90 GLY A O 1
ATOM 690 N N . LYS A 1 91 ? 18.506 -2.073 -2.633 1.00 64.00 91 LYS A N 1
ATOM 691 C CA . LYS A 1 91 ? 19.807 -1.691 -2.043 1.00 64.00 91 LYS A CA 1
ATOM 692 C C . LYS A 1 91 ? 19.697 -0.422 -1.189 1.00 64.00 91 LYS A C 1
ATOM 694 O O . LYS A 1 91 ? 20.380 -0.319 -0.178 1.00 64.00 91 LYS A O 1
ATOM 699 N N . ILE A 1 92 ? 18.848 0.508 -1.619 1.00 60.22 92 ILE A N 1
ATOM 700 C CA . ILE A 1 92 ? 18.708 1.857 -1.051 1.00 60.22 92 ILE A CA 1
ATOM 701 C C . ILE A 1 92 ? 17.269 2.190 -0.634 1.00 60.22 92 ILE A C 1
ATOM 703 O O . ILE A 1 92 ? 17.031 3.274 -0.126 1.00 60.22 92 ILE A O 1
ATOM 707 N N . SER A 1 93 ? 16.306 1.305 -0.904 1.00 64.06 93 SER A N 1
ATOM 708 C CA . SER A 1 93 ? 14.886 1.556 -0.652 1.00 64.06 93 SER A CA 1
ATOM 709 C C . SER A 1 93 ? 14.129 0.257 -0.406 1.00 64.06 93 SER A C 1
ATOM 711 O O . SER A 1 93 ? 14.542 -0.819 -0.855 1.00 64.06 93 SER A O 1
ATOM 713 N N . SER A 1 94 ? 13.006 0.362 0.288 1.00 72.44 94 SER A N 1
ATOM 714 C CA . SER A 1 94 ? 12.066 -0.725 0.527 1.00 72.44 94 SER A CA 1
ATOM 715 C C . SER A 1 94 ? 10.670 -0.276 0.125 1.00 72.44 94 SER A C 1
ATOM 717 O O . SER A 1 94 ? 10.345 0.906 0.151 1.00 72.44 94 SER A O 1
ATOM 719 N N . ILE A 1 95 ? 9.867 -1.240 -0.306 1.00 73.94 95 ILE A N 1
ATOM 720 C CA . ILE A 1 95 ? 8.474 -1.035 -0.679 1.00 73.94 95 ILE A CA 1
ATOM 721 C C . ILE A 1 95 ? 7.655 -1.939 0.205 1.00 73.94 95 ILE A C 1
ATOM 723 O O . ILE A 1 95 ? 7.896 -3.151 0.274 1.00 73.94 95 ILE A O 1
ATOM 727 N N . THR A 1 96 ? 6.673 -1.337 0.838 1.00 81.44 96 THR A N 1
ATOM 728 C CA . THR A 1 96 ? 5.705 -1.995 1.689 1.00 81.44 96 THR A CA 1
ATOM 729 C C . THR A 1 96 ? 4.315 -1.687 1.163 1.00 81.44 96 THR A C 1
ATOM 731 O O . THR A 1 96 ? 4.068 -0.624 0.603 1.00 81.44 96 THR A O 1
ATOM 734 N N . GLN A 1 97 ? 3.432 -2.668 1.271 1.00 84.62 97 GLN A N 1
ATOM 735 C CA . GLN A 1 97 ? 2.000 -2.470 1.113 1.00 84.62 97 GLN A CA 1
ATOM 736 C C . GLN A 1 97 ? 1.414 -2.495 2.512 1.00 84.62 97 GLN A C 1
ATOM 738 O O . GLN A 1 97 ? 1.775 -3.364 3.315 1.00 84.62 97 GLN A O 1
ATOM 743 N N . MET A 1 98 ? 0.549 -1.530 2.794 1.00 90.06 98 MET A N 1
ATOM 744 C CA . MET A 1 98 ? -0.103 -1.402 4.086 1.00 90.06 98 MET A CA 1
ATOM 745 C C . MET A 1 98 ? -1.613 -1.355 3.903 1.00 90.06 98 MET A C 1
ATOM 747 O O . MET A 1 98 ? -2.118 -0.805 2.925 1.00 90.06 98 MET A O 1
ATOM 751 N N . GLU A 1 99 ? -2.322 -1.949 4.847 1.00 92.19 99 GLU A N 1
ATOM 752 C CA . GLU A 1 99 ? -3.773 -2.064 4.853 1.00 92.19 99 GLU A CA 1
ATOM 753 C C . GLU A 1 99 ? -4.280 -1.802 6.270 1.00 92.19 99 GLU A C 1
ATOM 755 O O . GLU A 1 99 ? -3.658 -2.240 7.239 1.00 92.19 99 GLU A O 1
ATOM 760 N N . LEU A 1 100 ? -5.400 -1.093 6.392 1.00 92.50 100 LEU A N 1
ATOM 761 C CA . LEU A 1 100 ? -6.068 -0.841 7.667 1.00 92.50 100 LEU A CA 1
ATOM 762 C C . LEU A 1 100 ? -7.433 -1.523 7.670 1.00 92.50 100 LEU A C 1
ATOM 764 O O . LEU A 1 100 ? -8.192 -1.368 6.712 1.00 92.50 100 LEU A O 1
ATOM 768 N N . PHE A 1 101 ? -7.748 -2.224 8.753 1.00 95.62 101 PHE A N 1
ATOM 769 C CA . PHE A 1 101 ? -9.020 -2.910 8.967 1.00 95.62 101 PHE A CA 1
ATOM 770 C C . PHE A 1 101 ? -9.672 -2.471 10.281 1.00 95.62 101 PHE A C 1
ATOM 772 O O . PHE A 1 101 ? -8.961 -1.993 11.167 1.00 95.62 101 PHE A O 1
ATOM 779 N N . ASN A 1 102 ? -10.987 -2.652 10.416 1.00 94.94 102 ASN A N 1
ATOM 780 C CA . ASN A 1 102 ? -11.681 -2.626 11.712 1.00 94.94 102 ASN A CA 1
ATOM 781 C C . ASN A 1 102 ? -11.872 -4.044 12.290 1.00 94.94 102 ASN A C 1
ATOM 783 O O . ASN A 1 102 ? -11.447 -5.032 11.682 1.00 94.94 102 ASN A O 1
ATOM 787 N N . GLU A 1 103 ? -12.522 -4.138 13.453 1.00 94.38 103 GLU A N 1
ATOM 788 C CA . GLU A 1 103 ? -12.840 -5.391 14.150 1.00 94.38 103 GLU A CA 1
ATOM 789 C C . GLU A 1 103 ? -13.657 -6.383 13.312 1.00 94.38 103 GLU A C 1
ATOM 791 O O . GLU A 1 103 ? -13.470 -7.593 13.432 1.00 94.38 103 GLU A O 1
ATOM 796 N N . ASP A 1 104 ? -14.504 -5.877 12.414 1.00 93.94 104 ASP A N 1
ATOM 797 C CA . ASP A 1 104 ? -15.349 -6.684 11.531 1.00 93.94 104 ASP A CA 1
ATOM 798 C C . ASP A 1 104 ? -14.573 -7.231 10.318 1.00 93.94 104 ASP A C 1
ATOM 800 O O . ASP A 1 104 ? -15.132 -7.900 9.446 1.00 93.94 104 ASP A O 1
ATOM 804 N N . GLY A 1 105 ? -13.276 -6.923 10.216 1.00 91.06 105 GLY A N 1
ATOM 805 C CA . GLY A 1 105 ? -12.436 -7.286 9.080 1.00 91.06 105 GLY A CA 1
ATOM 806 C C . GLY A 1 105 ? -12.701 -6.447 7.828 1.00 91.06 105 GLY A C 1
ATOM 807 O O . GLY A 1 105 ? -12.215 -6.789 6.745 1.00 91.06 105 GLY A O 1
ATOM 808 N N . GLN A 1 106 ? -13.439 -5.338 7.939 1.00 90.81 106 GLN A N 1
ATOM 809 C CA . GLN A 1 106 ? -13.666 -4.430 6.819 1.00 90.81 106 GLN A CA 1
ATOM 810 C C . GLN A 1 106 ? -12.392 -3.647 6.526 1.00 90.81 106 GLN A C 1
ATOM 812 O O . GLN A 1 106 ? -11.788 -3.056 7.419 1.00 90.81 106 GLN A O 1
ATOM 817 N N . LYS A 1 107 ? -11.983 -3.619 5.255 1.00 86.25 107 LYS A N 1
ATOM 818 C CA . LYS A 1 107 ? -10.819 -2.848 4.812 1.00 86.25 107 LYS A CA 1
ATOM 819 C C . LYS A 1 107 ? -11.189 -1.373 4.678 1.00 86.25 107 LYS A C 1
ATOM 821 O O . LYS A 1 107 ? -12.022 -1.007 3.852 1.00 86.25 107 LYS A O 1
ATOM 826 N N . LEU A 1 108 ? -10.526 -0.538 5.464 1.00 87.12 108 LEU A N 1
ATOM 827 C CA . LEU A 1 108 ? -10.783 0.894 5.572 1.00 87.12 108 LEU A CA 1
ATOM 828 C C . LEU A 1 108 ? -9.866 1.703 4.657 1.00 87.12 108 LEU A C 1
ATOM 830 O O . LEU A 1 108 ? -10.328 2.611 3.970 1.00 87.12 108 LEU A O 1
ATOM 834 N N . CYS A 1 109 ? -8.577 1.354 4.634 1.00 83.00 109 CYS A N 1
ATOM 835 C CA . CYS A 1 109 ? -7.554 2.062 3.867 1.00 83.00 109 CYS A CA 1
ATOM 836 C C . CYS A 1 109 ? -6.551 1.088 3.251 1.00 83.00 109 CYS A C 1
ATOM 838 O O . CYS A 1 109 ? -6.283 0.020 3.810 1.00 83.00 109 CYS A O 1
ATOM 840 N N . ILE A 1 110 ? -5.943 1.497 2.141 1.00 81.50 110 ILE A N 1
ATOM 841 C CA . ILE A 1 110 ? -4.827 0.799 1.501 1.00 81.50 110 ILE A CA 1
ATOM 842 C C . ILE A 1 110 ? -3.750 1.803 1.074 1.00 81.50 110 ILE A C 1
ATOM 844 O O . ILE A 1 110 ? -4.056 2.943 0.746 1.00 81.50 110 ILE A O 1
ATOM 848 N N . ALA A 1 111 ? -2.484 1.393 1.107 1.00 74.19 111 ALA A N 1
ATOM 849 C CA . ALA A 1 111 ? -1.349 2.207 0.683 1.00 74.19 111 ALA A CA 1
ATOM 850 C C . ALA A 1 111 ? -0.499 1.447 -0.346 1.00 74.19 111 ALA A C 1
ATOM 852 O O . ALA A 1 111 ? 0.263 0.548 0.031 1.00 74.19 111 ALA A O 1
ATOM 853 N N . THR A 1 112 ? -0.663 1.743 -1.650 1.00 69.94 112 THR A N 1
ATOM 854 C CA . THR A 1 112 ? 0.065 1.053 -2.736 1.00 69.94 112 THR A CA 1
ATOM 855 C C . THR A 1 112 ? 0.338 1.892 -3.992 1.00 69.94 112 THR A C 1
ATOM 857 O O . THR A 1 112 ? -0.266 2.927 -4.238 1.00 69.94 112 THR A O 1
ATOM 860 N N . VAL A 1 113 ? 1.228 1.383 -4.857 1.00 66.56 113 VAL A N 1
ATOM 861 C CA . VAL A 1 113 ? 1.456 1.887 -6.230 1.00 66.56 113 VAL A CA 1
ATOM 862 C C . VAL A 1 113 ? 0.253 1.632 -7.154 1.00 66.56 113 VAL A C 1
ATOM 864 O O . VAL A 1 113 ? 0.103 2.310 -8.170 1.00 66.56 113 VAL A O 1
ATOM 867 N N . TYR A 1 114 ? -0.587 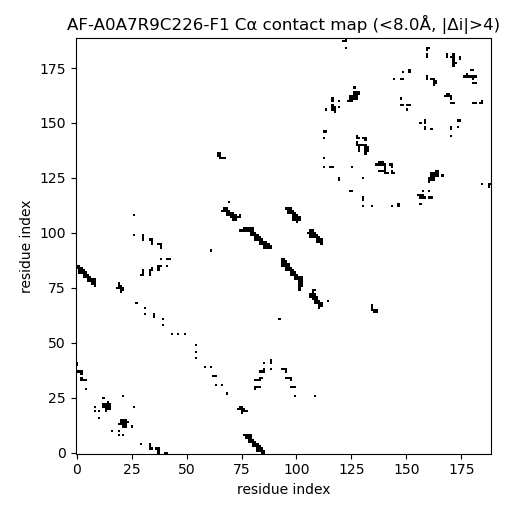0.641 -6.839 1.00 73.94 114 TYR A N 1
ATOM 868 C CA . TYR A 1 114 ? -1.647 0.165 -7.728 1.00 73.94 114 TYR A CA 1
ATOM 869 C C . TYR A 1 114 ? -2.790 1.155 -7.876 1.00 73.94 114 TYR A C 1
ATOM 871 O O . TYR A 1 114 ? -3.394 1.220 -8.944 1.00 73.94 114 TYR A O 1
ATOM 879 N N . ASP A 1 115 ? -3.036 1.977 -6.865 1.00 69.44 115 ASP A N 1
ATOM 880 C CA . ASP A 1 115 ? -4.206 2.843 -6.870 1.00 69.44 115 ASP A CA 1
ATOM 881 C C . ASP A 1 115 ? -4.112 3.951 -7.930 1.00 69.44 115 ASP A C 1
ATOM 883 O O . ASP A 1 115 ? -5.076 4.252 -8.633 1.00 69.44 115 ASP A O 1
ATOM 887 N N . LEU A 1 116 ? -2.905 4.475 -8.171 1.00 71.75 116 LEU A N 1
ATOM 888 C CA . LEU A 1 116 ? -2.658 5.366 -9.307 1.00 71.75 116 LEU A CA 1
ATOM 889 C C . LEU A 1 116 ? -2.884 4.699 -10.660 1.00 71.75 116 LEU A C 1
ATOM 891 O O . LEU A 1 116 ? -3.229 5.383 -11.622 1.00 71.75 116 LEU A O 1
ATOM 895 N N . VAL A 1 117 ? -2.628 3.395 -10.749 1.00 82.56 117 VAL A N 1
ATOM 896 C CA . VAL A 1 117 ? -2.798 2.631 -11.986 1.00 82.56 117 VAL A CA 1
ATOM 897 C C . VAL A 1 117 ? -4.277 2.371 -12.243 1.00 82.56 117 VAL A C 1
ATOM 899 O O . VAL A 1 117 ? -4.729 2.555 -13.368 1.00 82.56 117 VAL A O 1
ATOM 902 N N . ILE A 1 118 ? -5.044 2.047 -11.202 1.00 80.69 118 ILE A N 1
ATOM 903 C CA . ILE A 1 118 ? -6.505 1.885 -11.264 1.00 80.69 118 ILE A CA 1
ATOM 904 C C . ILE A 1 118 ? -7.188 3.177 -11.741 1.00 80.69 118 ILE A C 1
ATOM 906 O O . ILE A 1 118 ? -8.151 3.123 -12.501 1.00 80.69 118 ILE A O 1
ATOM 910 N N . GLN A 1 119 ? -6.654 4.342 -11.367 1.00 78.44 119 GLN A N 1
ATOM 911 C CA . GLN A 1 119 ? -7.170 5.645 -11.800 1.00 78.44 119 GLN A CA 1
ATOM 912 C C . GLN A 1 119 ? -6.844 6.009 -13.259 1.00 78.44 119 GLN A C 1
ATOM 914 O O . GLN A 1 119 ? -7.330 7.035 -13.737 1.00 78.44 119 GLN A O 1
ATOM 919 N N . ILE A 1 120 ? -6.028 5.229 -13.983 1.00 84.38 120 ILE A N 1
ATOM 920 C CA . ILE A 1 120 ? -5.757 5.499 -15.402 1.00 84.38 120 ILE A CA 1
ATOM 921 C C . ILE A 1 120 ? -7.042 5.214 -16.196 1.00 84.38 120 ILE A C 1
ATOM 923 O O . ILE A 1 120 ? -7.484 4.062 -16.206 1.00 84.38 120 ILE A O 1
ATOM 927 N N . PRO A 1 121 ? -7.644 6.216 -16.870 1.00 83.12 121 PRO A N 1
ATOM 928 C CA . PRO A 1 121 ? -8.905 6.024 -17.579 1.00 83.12 121 PRO A CA 1
ATOM 929 C C . PRO A 1 121 ? -8.800 5.002 -18.713 1.00 83.12 121 PRO A C 1
ATOM 931 O O . PRO A 1 121 ? -7.725 4.770 -19.264 1.00 83.12 121 PRO A O 1
ATOM 934 N N . TYR A 1 122 ? -9.945 4.438 -19.087 1.00 89.81 122 TYR A N 1
ATOM 935 C CA . TYR A 1 122 ? -10.080 3.599 -20.276 1.00 89.81 122 TYR A CA 1
ATOM 936 C C . TYR A 1 122 ? -9.620 4.353 -21.537 1.00 89.81 122 TYR A C 1
ATOM 938 O O . TYR A 1 122 ? -9.926 5.541 -21.687 1.00 89.81 122 TYR A O 1
ATOM 946 N N . GLY A 1 123 ? -8.846 3.690 -22.401 1.00 90.94 123 GLY A N 1
ATOM 947 C CA . GLY A 1 123 ? -8.281 4.299 -23.616 1.00 90.94 123 GLY A CA 1
ATOM 948 C C . GLY A 1 123 ? -7.172 5.322 -23.329 1.00 90.94 123 GLY A C 1
ATOM 949 O O . GLY A 1 123 ? -6.832 6.162 -24.165 1.00 90.94 123 GLY A O 1
ATOM 950 N N . LYS A 1 124 ? -6.622 5.324 -22.106 1.00 92.38 124 LYS A N 1
ATOM 951 C CA . LYS A 1 124 ? -5.478 6.155 -21.715 1.00 92.38 124 LYS A CA 1
ATOM 952 C C . LYS A 1 124 ? -4.357 5.291 -21.166 1.00 92.38 124 LYS A C 1
ATOM 954 O O . LYS A 1 124 ? -4.572 4.253 -20.550 1.00 92.38 124 LYS A O 1
ATOM 959 N N . VAL A 1 125 ? -3.138 5.785 -21.350 1.00 94.25 125 VAL A N 1
ATOM 960 C CA . VAL A 1 125 ? -1.925 5.165 -20.823 1.00 94.25 125 VAL A CA 1
ATOM 961 C C . VAL A 1 125 ? -1.153 6.150 -19.960 1.00 94.25 125 VAL A C 1
ATOM 963 O O . VAL A 1 125 ? -1.215 7.366 -20.152 1.00 94.25 125 VAL A O 1
ATOM 966 N N . SER A 1 126 ? -0.394 5.616 -19.012 1.00 93.62 126 SER A N 1
ATOM 967 C CA . SER A 1 126 ? 0.604 6.365 -18.253 1.00 93.62 126 SER A CA 1
ATOM 968 C C . SER A 1 126 ? 1.957 5.676 -18.369 1.00 93.62 126 SER A C 1
ATOM 970 O O . SER A 1 126 ? 2.046 4.497 -18.717 1.00 93.62 126 SER A O 1
ATOM 972 N N . THR A 1 127 ? 3.033 6.401 -18.074 1.00 94.00 127 THR A N 1
ATOM 973 C CA . THR A 1 127 ? 4.372 5.806 -18.085 1.00 94.00 127 THR A CA 1
ATOM 974 C C . THR A 1 127 ? 4.790 5.372 -16.689 1.00 94.00 127 THR A C 1
ATOM 976 O O . THR A 1 127 ? 4.429 6.002 -15.692 1.00 94.00 127 THR A O 1
ATOM 979 N N . TYR A 1 128 ? 5.643 4.348 -16.610 1.00 90.44 128 TYR A N 1
ATOM 980 C CA . TYR A 1 128 ? 6.277 3.953 -15.347 1.00 90.44 128 TYR A CA 1
ATOM 981 C C . TYR A 1 128 ? 6.937 5.134 -14.613 1.00 90.44 128 TYR A C 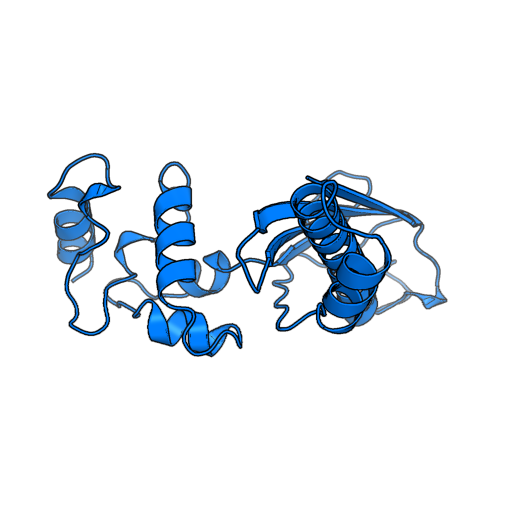1
ATOM 983 O O . TYR A 1 128 ? 6.923 5.186 -13.387 1.00 90.44 128 TYR A O 1
ATOM 991 N N . GLY A 1 129 ? 7.522 6.082 -15.357 1.00 84.12 129 GLY A N 1
ATOM 992 C CA . GLY A 1 129 ? 8.166 7.270 -14.794 1.00 84.12 129 GLY A CA 1
ATOM 993 C C . GLY A 1 129 ? 7.171 8.263 -14.201 1.00 84.12 129 GLY A C 1
ATOM 994 O O . GLY A 1 129 ? 7.388 8.723 -13.086 1.00 84.12 129 GLY A O 1
ATOM 995 N N . ILE A 1 130 ? 6.066 8.531 -14.901 1.00 86.44 130 ILE A N 1
ATOM 996 C CA . ILE A 1 130 ? 5.008 9.438 -14.426 1.00 86.44 130 ILE A CA 1
ATOM 997 C C . ILE A 1 130 ? 4.339 8.877 -13.173 1.00 86.44 130 ILE A C 1
ATOM 999 O O . ILE A 1 130 ? 4.091 9.612 -12.224 1.00 86.44 130 ILE A O 1
ATOM 1003 N N . ILE A 1 131 ? 4.060 7.571 -13.143 1.00 82.94 131 ILE A N 1
ATOM 1004 C CA . ILE A 1 131 ? 3.491 6.933 -11.950 1.00 82.94 131 ILE A CA 1
ATOM 1005 C C . ILE A 1 131 ? 4.477 7.035 -10.788 1.00 82.94 131 ILE A C 1
ATOM 1007 O O . ILE A 1 131 ? 4.068 7.426 -9.703 1.00 82.94 131 ILE A O 1
ATOM 1011 N N . ALA A 1 132 ? 5.765 6.755 -11.027 1.00 74.81 132 ALA A N 1
ATOM 1012 C CA . ALA A 1 13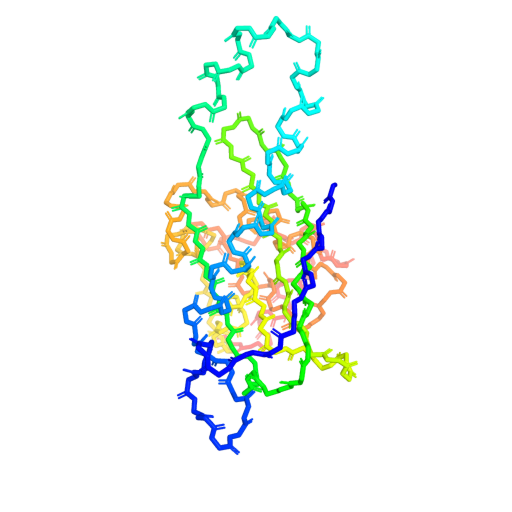2 ? 6.809 6.872 -10.011 1.00 74.81 132 ALA A CA 1
ATOM 1013 C C . ALA A 1 132 ? 6.944 8.306 -9.470 1.00 74.81 132 ALA A C 1
ATOM 1015 O O . ALA A 1 132 ? 7.127 8.496 -8.275 1.00 74.81 132 ALA A O 1
ATOM 1016 N N . GLU A 1 133 ? 6.819 9.319 -10.326 1.00 76.00 133 GLU A N 1
ATOM 1017 C CA . GLU A 1 133 ? 6.820 10.726 -9.921 1.00 76.00 133 GLU A CA 1
ATOM 1018 C C . GLU A 1 133 ? 5.579 11.103 -9.099 1.00 76.00 133 GLU A C 1
ATOM 1020 O O . GLU A 1 133 ? 5.702 11.780 -8.082 1.00 76.00 133 GLU A O 1
ATOM 1025 N N . LYS A 1 134 ? 4.394 10.617 -9.486 1.00 66.31 134 LYS A N 1
ATOM 1026 C CA . LYS A 1 134 ? 3.126 10.872 -8.779 1.00 66.31 134 LYS A CA 1
ATOM 1027 C C . LYS A 1 134 ? 3.028 10.215 -7.395 1.00 66.31 134 LYS A C 1
ATOM 1029 O O . LYS A 1 134 ? 2.152 10.594 -6.624 1.00 66.31 134 LYS A O 1
ATOM 1034 N N . ILE A 1 135 ? 3.893 9.247 -7.098 1.00 65.12 135 ILE A N 1
ATOM 1035 C CA . ILE A 1 135 ? 4.078 8.652 -5.762 1.00 65.12 135 ILE A CA 1
ATOM 1036 C C . ILE A 1 135 ? 5.371 9.144 -5.106 1.00 65.12 135 ILE A C 1
ATOM 1038 O O . ILE A 1 135 ? 6.035 8.381 -4.429 1.00 65.12 135 ILE A O 1
ATOM 1042 N N . GLY A 1 136 ? 5.863 10.342 -5.433 1.00 53.22 136 GLY A N 1
ATOM 1043 C CA . GLY A 1 136 ? 7.048 10.920 -4.778 1.00 53.22 136 GLY A CA 1
ATOM 1044 C C . GLY A 1 136 ? 8.383 10.192 -5.024 1.00 53.22 136 GLY A C 1
ATOM 1045 O O . GLY A 1 136 ? 9.442 10.681 -4.637 1.00 53.22 136 GLY A O 1
ATOM 1046 N N . LEU A 1 137 ? 8.392 9.064 -5.736 1.00 56.75 137 LEU A N 1
ATOM 1047 C CA . LEU A 1 137 ? 9.559 8.220 -5.997 1.00 56.75 137 LEU A CA 1
ATOM 1048 C C . LEU A 1 137 ? 10.169 8.536 -7.366 1.00 56.75 137 LEU A C 1
ATOM 1050 O O . LEU A 1 137 ? 10.351 7.657 -8.219 1.00 56.75 137 LEU A O 1
ATOM 1054 N N . LYS A 1 138 ? 10.520 9.810 -7.580 1.00 64.25 138 LYS A N 1
ATOM 1055 C CA . LYS A 1 138 ? 11.160 10.281 -8.818 1.00 64.25 138 LYS A CA 1
ATOM 1056 C C . LYS A 1 138 ? 12.357 9.387 -9.180 1.00 64.25 138 LYS A C 1
ATOM 1058 O O . LYS A 1 138 ? 13.123 8.965 -8.318 1.00 64.25 138 LYS A O 1
ATOM 1063 N N . SER A 1 139 ? 12.491 9.050 -10.463 1.00 68.50 139 SER A N 1
ATOM 1064 C CA . SER A 1 139 ? 13.505 8.113 -10.992 1.00 68.50 139 SER A CA 1
ATOM 1065 C C . SER A 1 139 ? 13.327 6.627 -10.622 1.00 68.50 139 SER A C 1
ATOM 1067 O O . SER A 1 139 ? 14.160 5.803 -11.000 1.00 68.50 139 SER A O 1
ATOM 1069 N N . SER A 1 140 ? 12.215 6.235 -9.989 1.00 70.12 140 SER A N 1
ATOM 1070 C CA . SER A 1 140 ? 11.926 4.834 -9.626 1.00 70.12 140 SER A CA 1
ATOM 1071 C C . SER A 1 140 ? 10.998 4.113 -10.614 1.00 70.12 140 SER A C 1
ATOM 1073 O O . SER A 1 140 ? 10.264 3.206 -10.241 1.00 70.12 140 SER A O 1
ATOM 1075 N N . ALA A 1 141 ? 11.046 4.440 -11.907 1.00 76.25 141 ALA A N 1
ATOM 1076 C CA . ALA A 1 141 ? 10.201 3.810 -12.934 1.00 76.25 141 ALA A CA 1
ATOM 1077 C C . ALA A 1 141 ? 10.302 2.267 -12.952 1.00 76.25 141 ALA A C 1
ATOM 1079 O O . ALA A 1 141 ? 9.310 1.555 -13.100 1.00 76.25 141 ALA A O 1
ATOM 1080 N N . ARG A 1 142 ? 11.508 1.722 -12.736 1.00 73.62 142 ARG A N 1
ATOM 1081 C CA . ARG A 1 142 ? 11.737 0.266 -12.691 1.00 73.62 142 ARG A CA 1
ATOM 1082 C C . ARG A 1 142 ? 10.950 -0.417 -11.570 1.00 73.62 142 ARG A C 1
ATOM 1084 O O . ARG A 1 142 ? 10.570 -1.575 -11.707 1.00 73.62 142 ARG A O 1
ATOM 1091 N N . MET A 1 143 ? 10.707 0.304 -10.480 1.00 69.69 143 MET A N 1
ATOM 1092 C CA . MET A 1 143 ? 9.917 -0.178 -9.360 1.00 69.69 143 MET A CA 1
ATOM 1093 C C . MET A 1 143 ? 8.448 -0.352 -9.749 1.00 69.69 143 MET A C 1
ATOM 1095 O O . MET A 1 143 ? 7.889 -1.420 -9.510 1.00 69.69 143 MET A O 1
ATOM 1099 N N . VAL A 1 144 ? 7.863 0.640 -10.428 1.00 76.31 144 VAL A N 1
ATOM 1100 C CA . VAL A 1 144 ? 6.490 0.546 -10.945 1.00 76.31 144 VAL A CA 1
ATOM 1101 C C . VAL A 1 144 ? 6.374 -0.624 -11.925 1.00 76.31 144 VAL A C 1
ATOM 1103 O O . VAL A 1 144 ? 5.416 -1.383 -11.857 1.00 76.31 144 VAL A O 1
ATOM 1106 N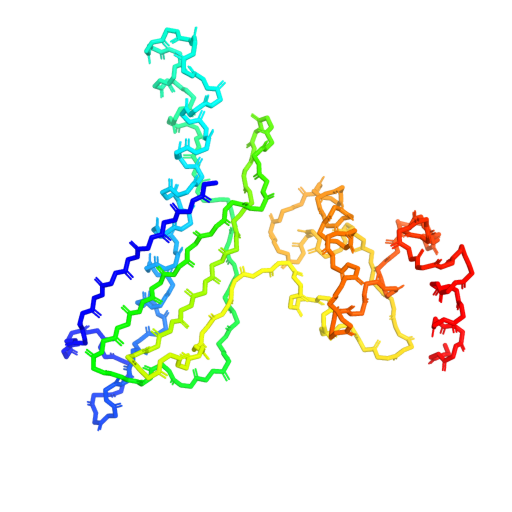 N . GLY A 1 145 ? 7.388 -0.848 -12.770 1.00 80.88 145 GLY A N 1
ATOM 1107 C CA . GLY A 1 145 ? 7.444 -2.022 -13.651 1.00 80.88 145 GLY A CA 1
ATOM 1108 C C . GLY A 1 145 ? 7.382 -3.357 -12.906 1.00 80.88 145 GLY A C 1
ATOM 1109 O O . GLY A 1 145 ? 6.673 -4.268 -13.325 1.00 80.88 145 GLY A O 1
ATOM 1110 N N . TRP A 1 146 ? 8.072 -3.474 -11.771 1.00 73.38 146 TRP A N 1
ATOM 1111 C CA . TRP A 1 146 ? 7.975 -4.665 -10.926 1.00 73.38 146 TRP A CA 1
ATOM 1112 C C . TRP A 1 146 ? 6.609 -4.814 -10.264 1.00 73.38 146 TRP A C 1
ATOM 1114 O O . TRP A 1 146 ? 6.106 -5.932 -10.210 1.00 73.38 146 TRP A O 1
ATOM 1124 N N . ALA A 1 147 ? 6.010 -3.716 -9.799 1.00 74.06 147 ALA A N 1
ATOM 1125 C CA . ALA A 1 147 ? 4.653 -3.738 -9.265 1.00 74.06 147 ALA A CA 1
ATOM 1126 C C . ALA A 1 147 ? 3.664 -4.241 -10.332 1.00 74.06 147 ALA A C 1
ATOM 1128 O O . ALA A 1 147 ? 2.892 -5.153 -10.067 1.00 74.06 147 ALA A O 1
ATOM 1129 N N . MET A 1 148 ? 3.750 -3.737 -11.568 1.00 85.69 148 MET A N 1
ATOM 1130 C CA . MET A 1 148 ? 2.891 -4.196 -12.669 1.00 85.69 148 MET A CA 1
ATOM 1131 C C . MET A 1 148 ? 3.084 -5.677 -12.999 1.00 85.69 148 MET A C 1
ATOM 1133 O O . MET A 1 148 ? 2.106 -6.369 -13.250 1.00 85.69 148 MET A O 1
ATOM 1137 N N . ASN A 1 149 ? 4.316 -6.189 -12.940 1.00 80.12 149 ASN A N 1
ATOM 1138 C CA . ASN A 1 149 ? 4.565 -7.624 -13.099 1.00 80.12 149 ASN A CA 1
ATOM 1139 C C . ASN A 1 149 ? 3.902 -8.447 -11.975 1.00 80.12 149 ASN A C 1
ATOM 1141 O O . ASN A 1 149 ? 3.273 -9.462 -12.238 1.00 80.12 149 ASN A O 1
ATOM 1145 N N . ALA A 1 150 ? 3.984 -7.992 -10.722 1.00 74.31 150 ALA A N 1
ATOM 1146 C CA . ALA A 1 150 ? 3.364 -8.678 -9.585 1.00 74.31 150 ALA A CA 1
ATOM 1147 C C . ALA A 1 150 ? 1.820 -8.620 -9.586 1.00 74.31 150 ALA A C 1
ATOM 1149 O O . ALA A 1 150 ? 1.176 -9.377 -8.862 1.00 74.31 150 ALA A O 1
ATOM 1150 N N . ALA A 1 151 ? 1.222 -7.746 -10.398 1.00 75.62 151 ALA A N 1
ATOM 1151 C CA . ALA A 1 151 ? -0.224 -7.590 -10.526 1.00 75.62 151 ALA A CA 1
ATOM 1152 C C . ALA A 1 151 ? -0.876 -8.580 -11.516 1.00 75.62 151 ALA A C 1
ATOM 1154 O O . ALA A 1 151 ? -2.074 -8.485 -11.755 1.00 75.62 151 ALA A O 1
ATOM 1155 N N . HIS A 1 152 ? -0.142 -9.551 -12.078 1.00 70.75 152 HIS A N 1
ATOM 1156 C CA . HIS A 1 152 ? -0.665 -10.447 -13.125 1.00 70.75 152 HIS A CA 1
ATOM 1157 C C . HIS A 1 152 ? -1.910 -11.267 -12.718 1.00 70.75 152 HIS A C 1
ATOM 1159 O O . HIS A 1 152 ? -2.704 -11.637 -13.576 1.00 70.75 152 HIS A O 1
ATOM 1165 N N . ASN A 1 153 ? -2.100 -11.545 -11.421 1.00 71.31 153 ASN A N 1
ATOM 1166 C CA . ASN A 1 153 ? -3.263 -12.269 -10.878 1.00 71.31 153 ASN A CA 1
ATOM 1167 C C . ASN A 1 153 ? -4.345 -11.331 -10.313 1.00 71.31 153 ASN A C 1
ATOM 1169 O O . ASN A 1 153 ? -5.206 -11.768 -9.553 1.00 71.31 153 ASN A O 1
ATOM 1173 N N . ARG A 1 154 ? -4.267 -10.036 -10.627 1.00 76.00 154 ARG A N 1
ATOM 1174 C CA . ARG A 1 154 ? -5.113 -8.981 -10.065 1.00 76.00 154 ARG A CA 1
ATOM 1175 C C . ARG A 1 154 ? -5.807 -8.223 -11.200 1.00 76.00 154 ARG A C 1
ATOM 1177 O O . ARG A 1 154 ? -5.314 -7.173 -11.615 1.00 76.00 154 ARG A O 1
ATOM 1184 N N . PRO A 1 155 ? -6.903 -8.771 -11.760 1.00 77.50 155 PRO A N 1
ATOM 1185 C CA . PRO A 1 155 ? -7.562 -8.214 -12.943 1.00 77.50 155 PRO A CA 1
ATOM 1186 C C . PRO A 1 155 ? -8.142 -6.813 -12.710 1.00 77.50 155 PRO A C 1
ATOM 1188 O O . PRO A 1 155 ? -8.386 -6.086 -13.668 1.00 77.50 155 PRO A O 1
ATOM 1191 N N . GLU A 1 156 ? -8.339 -6.411 -11.453 1.00 78.12 156 GLU A N 1
ATOM 1192 C CA . GLU A 1 156 ? -8.758 -5.062 -11.084 1.00 78.12 156 GLU A CA 1
ATOM 1193 C C . GLU A 1 156 ? -7.683 -3.995 -11.350 1.00 78.12 156 GLU A C 1
ATOM 1195 O O . GLU A 1 156 ? -8.002 -2.810 -11.424 1.00 78.12 156 GLU A O 1
ATOM 1200 N N . ILE A 1 157 ? -6.415 -4.394 -11.509 1.00 84.62 157 ILE A N 1
ATOM 1201 C CA . ILE A 1 157 ? -5.296 -3.491 -11.785 1.00 84.62 157 ILE A CA 1
ATOM 1202 C C . ILE A 1 157 ? -5.052 -3.467 -13.300 1.00 84.62 157 ILE A C 1
ATOM 1204 O O . ILE A 1 157 ? -4.571 -4.461 -13.851 1.00 84.62 157 ILE A O 1
ATOM 1208 N N . PRO A 1 158 ? -5.293 -2.340 -13.999 1.00 90.50 158 PRO A N 1
ATOM 1209 C CA . PRO A 1 158 ? -5.119 -2.253 -15.447 1.00 90.50 158 PRO A CA 1
ATOM 1210 C C . PRO A 1 158 ? -3.636 -2.079 -15.816 1.00 90.50 158 PRO A C 1
ATOM 1212 O O . PRO A 1 158 ? -3.213 -1.058 -16.361 1.00 90.50 158 PRO A O 1
ATOM 1215 N N . ALA A 1 159 ? -2.814 -3.083 -15.506 1.00 91.00 159 ALA A N 1
ATOM 1216 C CA . ALA A 1 159 ? -1.370 -3.058 -15.723 1.00 91.00 159 ALA A CA 1
ATOM 1217 C C . ALA A 1 159 ? -0.991 -2.864 -17.204 1.00 91.00 159 ALA A C 1
ATOM 1219 O O . ALA A 1 159 ? 0.096 -2.365 -17.502 1.00 91.00 159 ALA A O 1
ATOM 1220 N N . HIS A 1 160 ? -1.891 -3.209 -18.137 1.00 93.50 160 HIS A N 1
ATOM 1221 C CA . HIS A 1 160 ? -1.706 -2.997 -19.576 1.00 93.50 160 HIS A CA 1
ATOM 1222 C C . HIS A 1 160 ? -1.681 -1.515 -19.954 1.00 93.50 160 HIS A C 1
ATOM 1224 O O . HIS A 1 160 ? -1.040 -1.161 -20.939 1.00 93.50 160 HIS A O 1
ATOM 1230 N N . ARG A 1 161 ? -2.280 -0.635 -19.141 1.00 94.81 161 ARG A N 1
ATOM 1231 C CA . ARG A 1 161 ? -2.259 0.826 -19.335 1.00 94.81 161 ARG A CA 1
ATOM 1232 C C . ARG A 1 161 ? -0.944 1.483 -18.911 1.00 94.81 161 ARG A C 1
ATOM 1234 O O . ARG A 1 161 ? -0.793 2.700 -19.041 1.00 94.81 161 ARG A O 1
ATOM 1241 N N . VAL A 1 162 ? 0.018 0.713 -18.398 1.00 94.25 162 VAL A N 1
ATOM 1242 C CA . VAL A 1 162 ? 1.324 1.230 -17.979 1.00 94.25 162 VAL A CA 1
ATOM 1243 C C . VAL A 1 162 ? 2.409 0.836 -18.971 1.00 94.25 162 VAL A C 1
ATOM 1245 O O . VAL A 1 162 ? 2.783 -0.331 -19.091 1.00 94.25 162 VAL A O 1
ATOM 1248 N N . VAL A 1 163 ? 2.964 1.838 -19.648 1.00 95.31 163 VAL A N 1
ATOM 1249 C CA . VAL A 1 163 ? 3.947 1.661 -20.724 1.00 95.31 163 VAL A CA 1
ATOM 1250 C C . VAL A 1 163 ? 5.292 2.298 -20.379 1.00 95.31 163 VAL A C 1
ATOM 1252 O O . VAL A 1 163 ? 5.447 3.032 -19.396 1.00 95.31 163 VAL A O 1
ATOM 1255 N N . ASN A 1 164 ? 6.319 2.008 -21.178 1.00 94.50 164 ASN A N 1
ATOM 1256 C CA . ASN A 1 164 ? 7.605 2.675 -21.006 1.00 94.50 164 ASN A CA 1
ATOM 1257 C C . ASN A 1 164 ? 7.566 4.140 -21.488 1.00 94.50 164 ASN A C 1
ATOM 1259 O O . ASN A 1 164 ? 6.585 4.601 -22.067 1.00 94.50 164 ASN A O 1
ATOM 1263 N N . ARG A 1 165 ? 8.658 4.885 -21.270 1.00 92.88 165 ARG A N 1
ATOM 1264 C CA . ARG A 1 165 ? 8.756 6.309 -21.655 1.00 92.88 165 ARG A CA 1
ATOM 1265 C C . ARG A 1 165 ? 8.570 6.578 -23.158 1.00 92.88 165 ARG A C 1
ATOM 1267 O O . ARG A 1 165 ? 8.285 7.706 -23.527 1.00 92.88 165 ARG A O 1
ATOM 1274 N N . ASN A 1 166 ? 8.767 5.560 -23.997 1.00 93.56 166 ASN A N 1
ATOM 1275 C CA . ASN A 1 166 ? 8.626 5.626 -25.451 1.00 93.56 166 ASN A CA 1
ATOM 1276 C C . ASN A 1 166 ? 7.256 5.093 -25.921 1.00 93.56 166 ASN A C 1
ATOM 1278 O O . ASN A 1 166 ? 7.070 4.894 -27.116 1.00 93.56 166 ASN A O 1
ATOM 1282 N N . GLY A 1 167 ? 6.336 4.763 -25.006 1.00 89.62 167 GLY A N 1
ATOM 1283 C CA . GLY A 1 167 ? 5.048 4.144 -25.338 1.00 89.62 167 GLY A CA 1
ATOM 1284 C C . GLY A 1 167 ? 5.126 2.659 -25.714 1.00 89.62 167 GLY A C 1
ATOM 1285 O O . GLY A 1 167 ? 4.138 2.081 -26.149 1.00 89.62 167 GLY A O 1
ATOM 1286 N N . GLN A 1 168 ? 6.280 2.009 -25.552 1.00 93.31 168 GLN A N 1
ATOM 1287 C CA . GLN A 1 168 ? 6.450 0.604 -25.925 1.00 93.31 168 GLN A CA 1
ATOM 1288 C C . GLN A 1 168 ? 5.901 -0.329 -24.838 1.00 93.31 168 GLN A C 1
ATOM 1290 O O . GLN A 1 168 ? 6.085 -0.100 -23.635 1.00 93.31 168 GLN A O 1
ATOM 1295 N N . LEU A 1 169 ? 5.313 -1.442 -25.281 1.00 93.06 169 LEU A N 1
ATOM 1296 C CA . LEU A 1 169 ? 4.697 -2.481 -24.449 1.00 93.06 169 LEU A CA 1
ATOM 1297 C C . LEU A 1 169 ? 5.743 -3.422 -23.831 1.00 93.06 169 LEU A C 1
ATOM 1299 O O . LEU A 1 169 ? 5.743 -4.629 -24.061 1.00 93.06 169 LEU A O 1
ATOM 1303 N N . THR A 1 170 ? 6.683 -2.881 -23.056 1.00 88.12 170 THR A N 1
ATOM 1304 C CA . THR A 1 170 ? 7.763 -3.679 -22.445 1.00 88.12 170 THR A CA 1
ATOM 1305 C C . THR A 1 170 ? 7.262 -4.660 -21.384 1.00 88.12 170 THR A C 1
ATOM 1307 O O . THR A 1 170 ? 7.948 -5.632 -21.089 1.00 88.12 170 THR A O 1
ATOM 1310 N N . GLY A 1 171 ? 6.068 -4.425 -20.827 1.00 82.69 171 GLY A N 1
ATOM 1311 C CA . GLY A 1 171 ? 5.415 -5.316 -19.865 1.00 82.69 171 GLY A CA 1
ATOM 1312 C C . GLY A 1 171 ? 4.748 -6.548 -20.486 1.00 82.69 171 GLY A C 1
ATOM 1313 O O . GLY A 1 171 ? 4.394 -7.461 -19.749 1.00 82.69 171 GLY A O 1
ATOM 1314 N N . LYS A 1 172 ? 4.613 -6.620 -21.821 1.00 86.81 172 LYS A N 1
ATOM 1315 C CA . LYS A 1 172 ? 3.832 -7.659 -22.523 1.00 86.81 172 LYS A CA 1
ATOM 1316 C C . LYS A 1 172 ? 4.247 -9.098 -22.207 1.00 86.81 172 LYS A C 1
ATOM 1318 O O . LYS A 1 172 ? 3.425 -10.000 -22.256 1.00 86.81 172 LYS A O 1
ATOM 1323 N N . HIS A 1 173 ? 5.514 -9.312 -21.856 1.00 86.50 173 HIS A N 1
ATOM 1324 C CA . HIS A 1 173 ? 6.058 -10.631 -21.520 1.00 86.50 173 HIS A CA 1
ATOM 1325 C C . HIS A 1 173 ? 5.540 -11.190 -20.187 1.00 86.50 173 HIS A C 1
ATOM 1327 O O . HIS A 1 173 ? 5.757 -12.361 -19.898 1.00 86.50 173 HIS A O 1
ATOM 1333 N N . HIS A 1 174 ? 4.883 -10.356 -19.382 1.00 83.62 174 HIS A N 1
ATOM 1334 C CA . HIS A 1 174 ? 4.305 -10.724 -18.091 1.00 83.62 174 HIS A CA 1
ATOM 1335 C C . HIS A 1 174 ? 2.792 -10.974 -18.163 1.00 83.62 174 HIS A C 1
ATOM 1337 O O . HIS A 1 174 ? 2.172 -11.290 -17.152 1.00 83.62 174 HIS A O 1
ATOM 1343 N N . PHE A 1 175 ? 2.200 -10.837 -19.351 1.00 85.62 175 PHE A N 1
ATOM 1344 C CA . PHE A 1 175 ? 0.810 -11.189 -19.616 1.00 85.62 175 PHE A CA 1
ATOM 1345 C C . PHE A 1 175 ? 0.712 -12.642 -20.087 1.00 85.62 175 PHE A C 1
ATOM 1347 O O . PHE A 1 175 ? 1.689 -13.215 -20.568 1.00 85.62 175 PHE A O 1
ATOM 1354 N N . ALA A 1 176 ? -0.485 -13.228 -19.978 1.00 86.62 176 ALA A N 1
ATOM 1355 C CA . ALA A 1 176 ? -0.731 -14.630 -20.327 1.00 86.62 176 ALA A CA 1
ATOM 1356 C C . ALA A 1 176 ? -0.299 -14.985 -21.761 1.00 86.62 176 ALA A C 1
ATOM 1358 O O . ALA A 1 176 ? 0.142 -16.103 -22.015 1.00 86.62 176 ALA A O 1
ATOM 1359 N N . THR A 1 177 ? -0.387 -14.029 -22.691 1.00 89.56 177 THR A N 1
ATOM 1360 C CA . THR A 1 177 ? 0.186 -14.157 -24.033 1.00 89.56 177 THR A CA 1
ATOM 1361 C C . THR A 1 177 ? 0.973 -12.897 -24.411 1.00 89.56 177 THR A C 1
ATOM 1363 O O . THR A 1 177 ? 0.654 -11.805 -23.929 1.00 89.56 177 THR A O 1
ATOM 1366 N N . PRO A 1 178 ? 1.960 -12.998 -25.326 1.00 88.81 178 PRO A N 1
ATOM 1367 C CA . PRO A 1 178 ? 2.733 -11.842 -25.788 1.00 88.81 178 PRO A CA 1
ATOM 1368 C C . PRO A 1 178 ? 1.906 -10.744 -26.474 1.00 88.81 178 PRO A C 1
ATOM 1370 O O . PRO A 1 178 ? 2.382 -9.613 -26.581 1.00 88.81 178 PRO A O 1
ATOM 1373 N N . SER A 1 179 ? 0.707 -11.076 -26.962 1.00 92.06 179 SER A N 1
ATOM 1374 C CA . SER A 1 179 ? -0.215 -10.155 -27.635 1.00 92.06 179 SER A CA 1
ATOM 1375 C C . SER A 1 179 ? -1.292 -9.590 -26.711 1.00 92.06 179 SER A C 1
ATOM 1377 O O . SER A 1 179 ? -1.860 -8.553 -27.032 1.00 92.06 179 SER A O 1
ATOM 1379 N N . LEU A 1 180 ? -1.555 -10.208 -25.553 1.00 91.50 180 LEU A N 1
ATOM 1380 C CA . LEU A 1 180 ? -2.689 -9.843 -24.702 1.00 91.50 180 LEU A CA 1
ATOM 1381 C C . LEU A 1 180 ? -2.655 -8.374 -24.270 1.00 91.50 180 LEU A C 1
ATOM 1383 O O . LEU A 1 180 ? -3.675 -7.700 -24.334 1.00 91.50 180 LEU A O 1
ATOM 1387 N N . MET A 1 181 ? -1.486 -7.857 -23.880 1.00 92.62 181 MET A N 1
ATOM 1388 C CA . MET A 1 181 ? -1.348 -6.445 -23.495 1.00 92.62 181 MET A CA 1
ATOM 1389 C C . MET A 1 181 ? -1.754 -5.498 -24.635 1.00 92.62 181 MET A C 1
ATOM 1391 O O . MET A 1 181 ? -2.395 -4.483 -24.384 1.00 92.62 181 MET A O 1
ATOM 1395 N N . GLN A 1 182 ? -1.391 -5.840 -25.874 1.00 93.69 182 GLN A N 1
ATOM 1396 C CA . GLN A 1 182 ? -1.742 -5.062 -27.059 1.00 93.69 182 GLN A CA 1
ATOM 1397 C C . GLN A 1 182 ? -3.239 -5.164 -27.353 1.00 93.69 182 GLN A C 1
ATOM 1399 O O . GLN A 1 182 ? -3.891 -4.138 -27.475 1.00 93.69 182 GLN A O 1
ATOM 1404 N N . THR A 1 183 ? -3.790 -6.380 -27.377 1.00 94.25 183 THR A N 1
ATO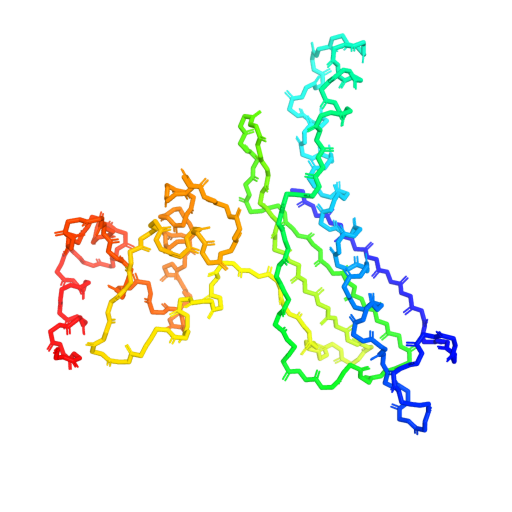M 1405 C CA . THR A 1 183 ? -5.222 -6.612 -27.611 1.00 94.25 183 THR A CA 1
ATOM 1406 C C . THR A 1 183 ? -6.093 -5.891 -26.587 1.00 94.25 183 THR A C 1
ATOM 1408 O O . THR A 1 183 ? -7.111 -5.312 -26.950 1.00 94.25 183 THR A O 1
ATOM 1411 N N . LEU A 1 184 ? -5.698 -5.899 -25.309 1.00 93.44 184 LEU A N 1
ATOM 1412 C CA . LEU A 1 184 ? -6.417 -5.166 -24.271 1.00 93.44 184 LEU A CA 1
ATOM 1413 C C . LEU A 1 184 ? -6.445 -3.674 -24.584 1.00 93.44 184 LEU A C 1
ATOM 1415 O O . LEU A 1 184 ? -7.527 -3.113 -24.570 1.00 93.44 184 LEU A O 1
ATOM 1419 N N . LEU A 1 185 ? -5.299 -3.065 -24.907 1.00 94.12 185 LEU A N 1
ATOM 1420 C CA . LEU A 1 185 ? -5.217 -1.643 -25.254 1.00 94.12 185 LEU A CA 1
ATOM 1421 C C . LEU A 1 185 ? -6.011 -1.298 -26.518 1.00 94.12 185 LEU A C 1
ATOM 1423 O O . LEU A 1 185 ? -6.776 -0.348 -26.495 1.00 94.12 185 LEU A O 1
ATOM 1427 N N . GLU A 1 186 ? -5.878 -2.081 -27.588 1.00 93.81 186 GLU A N 1
ATOM 1428 C CA . GLU A 1 186 ? -6.609 -1.864 -28.846 1.00 93.81 186 GLU A CA 1
ATOM 1429 C C . GLU A 1 186 ? -8.125 -1.927 -28.653 1.00 93.81 186 GLU A C 1
ATOM 1431 O O . GLU A 1 186 ? -8.860 -1.158 -29.269 1.00 93.81 186 GLU A O 1
ATOM 1436 N N . ASN A 1 187 ? -8.595 -2.803 -27.762 1.00 94.31 187 ASN A N 1
ATOM 1437 C CA . ASN A 1 187 ? -10.005 -2.864 -27.404 1.00 94.31 187 ASN A CA 1
ATOM 1438 C C . ASN A 1 187 ? -10.473 -1.617 -26.643 1.00 94.31 187 ASN A C 1
ATOM 1440 O O . ASN A 1 187 ? -11.675 -1.364 -26.639 1.00 94.31 187 ASN A O 1
ATOM 1444 N N . GLU A 1 188 ? -9.571 -0.860 -26.002 1.00 93.38 188 GLU A N 1
ATOM 1445 C CA . GLU A 1 188 ? -9.919 0.382 -25.302 1.00 93.38 188 GLU A CA 1
ATOM 1446 C C . GLU A 1 188 ? -9.916 1.648 -26.166 1.00 93.38 188 GLU A C 1
ATOM 1448 O O . GLU A 1 188 ? -10.483 2.661 -25.745 1.00 93.38 188 GLU A O 1
ATOM 1453 N N . GLY A 1 189 ? -9.329 1.580 -27.365 1.00 85.62 189 GLY A N 1
ATOM 1454 C CA . GLY A 1 189 ? -9.113 2.722 -28.263 1.00 85.62 189 GLY A CA 1
ATOM 1455 C C . GLY A 1 189 ? -7.858 3.526 -27.942 1.00 85.62 189 GLY A C 1
ATOM 1456 O O . GLY A 1 189 ? -7.831 4.713 -28.341 1.00 85.62 189 GLY A O 1
#

Nearest PDB structures (foldseek):
  3e8p-assembly1_D  TM=9.206E-01  e=4.295E-09  Shewanella oneidensis
  3hdu-assembly1_A  TM=8.155E-01  e=1.083E-06  Syntrophus aciditrophicus SB
  3lz7-assembly1_A  TM=8.378E-01  e=7.189E-05  Haemophilus influenzae
  3r32-assembly1_A  TM=7.334E-01  e=8.048E-04  Arthrobacter sp.
  3tea-assembly1_A  TM=7.244E-01  e=3.058E-03  Arthrobacter sp.

Sequence (189 aa):
SSSEITFDYRNELSGHALLSRLHGGVSFSVLDAAGGMVSMLAVYRKLSDKNPDDIQKMMTKYGTMDMRIDYLQSAIGQSFIAKAHLIKCGKISSITQMELFNEDGQKLCIATVYDLVIQIPYGKVSTYGIIAEKIGLKSSARMVGWAMNAAHNRPEIPAHRVVNRNGQLTGKHHFATPSLMQTLLENEG

pLDDT: mean 82.16, std 9.91, range [53.22, 97.44]

Foldseek 3Di:
DKFKDKDFQDCVQDPPNVQSFGDPVVVVVVLQVRALVQLLVVLCVVCVVPDPVVNVVLNVLDHCQFWDKDFPAGRGERMKMKMKHWPDHDPNDTDIKIWMAHPVRDTGMIIDLQVVQLPQDQLAADELQVSCVVRSNHPVSVVSLVVLLVCQVPVSRLSLRYAHPVRDRPSLVSHPHSCPSVVRNVVRD

Organism: NCBI:txid399045

InterPro domains:
  IPR006683 Thioesterase domain [PF03061] (22-109)
  IPR014048 Methylated-DNA-[protein]-cysteine S-methyltransferase, DNA binding [PF01035] (112-189)
  IPR014048 Methylated-DNA-[protein]-cysteine S-methyltransferase, DNA binding [TIGR00589] (112-187)
  IPR014048 Methylated-DNA-[protein]-cysteine S-methyltransferase, DNA binding [cd06445] (113-189)
  IPR029069 HotDog domain superfamily [SSF54637] (5-114)
  IPR036217 Methylated DNA-protein cysteine methyltransferase, DNA binding domain [SSF46767] (112-189)
  IPR036388 Winged helix-like DNA-binding domain superfamily [G3DSA:1.10.10.10] (112-189)
  IPR052520 Alkyltransferase-like DNA repair [PTHR42942] (106-189)

Solvent-accessible surface area (backbone atoms only — not comparable to full-atom values): 10574 Å² total; per-residue (Å²): 94,64,34,75,47,76,49,70,64,51,81,92,47,43,60,41,72,95,61,48,20,50,20,70,67,56,58,47,54,50,40,49,52,25,32,49,53,19,42,50,53,50,51,48,66,75,42,66,91,50,59,69,69,61,48,52,64,50,53,78,72,61,71,91,82,63,87,61,78,48,74,74,44,82,50,48,44,66,30,36,41,26,39,13,35,51,76,42,79,62,95,88,51,62,42,52,40,29,38,31,25,29,77,88,66,50,72,21,33,40,24,62,80,56,61,69,44,52,66,51,53,88,54,45,72,48,31,28,52,57,55,18,42,77,57,67,38,65,93,36,23,70,56,45,50,52,52,43,52,73,37,66,90,36,86,82,48,50,48,66,36,49,23,42,93,84,70,46,72,78,60,19,82,59,40,100,39,75,54,48,35,55,54,57,48,64,75,46,94

Secondary structure (DSSP, 8-state):
-EEEEEEE--GGGEEEGGGTEEPHHHHHHHHHHHHHHHHHHHHHHHTTTS-HHHHHHHHTT--------EE-S--B-SEEEEEEEEEEE-SS-EEEEEEEEETT--EEEEE-SHHHHHTSPTT--EEHHHHHHHTT-TT-HHHHHHHHHHTTT-TTS-GGGEE-TTS--TTGGGSSSTTHHHHHHHHH-

Radius of gyration: 18.79 Å; Cα contacts (8 Å, |Δi|>4): 310; chains: 1; bounding box: 50×27×51 Å